Protein AF-A0AAW5LPE9-F1 (afdb_monomer)

Mean predicted aligned error: 9.21 Å

Structure (mmCIF, N/CA/C/O backbone):
data_AF-A0AAW5LPE9-F1
#
_entry.id   AF-A0AAW5LPE9-F1
#
loop_
_atom_site.group_PDB
_atom_site.id
_atom_site.type_symbol
_atom_site.label_atom_id
_atom_site.label_alt_id
_atom_site.label_comp_id
_atom_site.label_asym_id
_atom_site.label_entity_id
_atom_site.label_seq_id
_atom_site.pdbx_PDB_ins_code
_atom_site.Cartn_x
_atom_site.Cartn_y
_atom_site.Cartn_z
_atom_site.occupancy
_atom_site.B_iso_or_equiv
_atom_site.auth_seq_id
_atom_site.auth_comp_id
_atom_site.auth_asym_id
_atom_site.auth_atom_id
_atom_site.pdbx_PDB_model_num
ATOM 1 N N . MET A 1 1 ? -14.160 1.134 -9.225 1.00 42.16 1 MET A N 1
ATOM 2 C CA . MET A 1 1 ? -13.102 2.116 -8.898 1.00 42.16 1 MET A CA 1
ATOM 3 C C . MET A 1 1 ? -13.676 3.126 -7.912 1.00 42.16 1 MET A C 1
ATOM 5 O O . MET A 1 1 ? -14.888 3.168 -7.771 1.00 42.16 1 MET A O 1
ATOM 9 N N . THR A 1 2 ? -12.877 3.859 -7.148 1.00 40.78 2 THR A N 1
ATOM 10 C CA . THR A 1 2 ? -13.339 4.912 -6.226 1.00 40.78 2 THR A CA 1
ATOM 11 C C . THR A 1 2 ? -13.178 6.267 -6.926 1.00 40.78 2 THR A C 1
ATOM 13 O O . THR A 1 2 ? -12.227 6.471 -7.674 1.00 40.78 2 THR A O 1
ATOM 16 N N . GLN A 1 3 ? -14.157 7.172 -6.825 1.00 36.94 3 GLN A N 1
ATOM 17 C CA . GLN A 1 3 ? -14.004 8.541 -7.316 1.00 36.94 3 GLN A CA 1
ATOM 18 C C . GLN A 1 3 ? -13.266 9.253 -6.193 1.00 36.94 3 GLN A C 1
ATOM 20 O O . GLN A 1 3 ? -13.825 9.447 -5.117 1.00 36.94 3 GLN A O 1
ATOM 25 N N . TYR A 1 4 ? -11.983 9.529 -6.411 1.00 50.81 4 TYR A N 1
ATOM 26 C CA . TYR A 1 4 ? -11.137 10.217 -5.446 1.00 50.81 4 TYR A CA 1
ATOM 27 C C . TYR A 1 4 ? -11.733 11.602 -5.179 1.00 50.81 4 TYR A C 1
ATOM 29 O O . TYR A 1 4 ? -11.687 12.484 -6.039 1.00 50.81 4 TYR A O 1
ATOM 37 N N . ASN A 1 5 ? -12.359 11.758 -4.012 1.00 50.16 5 ASN A N 1
ATOM 38 C CA . ASN A 1 5 ? -12.897 13.030 -3.555 1.00 50.16 5 ASN A CA 1
ATOM 39 C C . ASN A 1 5 ? -11.736 14.029 -3.460 1.00 50.16 5 ASN A C 1
ATOM 41 O O . ASN A 1 5 ? -10.611 13.648 -3.146 1.00 50.16 5 ASN A O 1
ATOM 45 N N . GLN A 1 6 ? -11.994 15.293 -3.770 1.00 51.19 6 GLN A N 1
ATOM 46 C CA . GLN A 1 6 ? -10.973 16.281 -4.134 1.00 51.19 6 GLN A CA 1
ATOM 47 C C . GLN A 1 6 ? -9.961 16.657 -3.026 1.00 51.19 6 GLN A C 1
ATOM 49 O O . GLN A 1 6 ? -9.117 17.508 -3.278 1.00 51.19 6 GLN A O 1
ATOM 54 N N . TYR A 1 7 ? -9.992 16.011 -1.852 1.00 62.38 7 TYR A N 1
ATOM 55 C CA . TYR A 1 7 ? -9.050 16.214 -0.748 1.00 62.38 7 TYR A CA 1
ATOM 56 C C . TYR A 1 7 ? -8.816 14.901 0.021 1.00 62.38 7 TYR A C 1
ATOM 58 O O . TYR A 1 7 ? -9.533 14.592 0.972 1.00 62.38 7 TYR A O 1
ATOM 66 N N . MET A 1 8 ? -7.818 14.119 -0.400 1.00 80.94 8 MET A N 1
ATOM 67 C CA . MET A 1 8 ? -7.302 12.959 0.345 1.00 80.94 8 MET A CA 1
ATOM 68 C C . MET A 1 8 ? -6.345 13.439 1.446 1.00 80.94 8 MET A C 1
ATOM 70 O O . MET A 1 8 ? -5.159 13.151 1.412 1.00 80.94 8 MET A O 1
ATOM 74 N N . ILE A 1 9 ? -6.861 14.237 2.377 1.00 88.44 9 ILE A N 1
ATOM 75 C CA . ILE A 1 9 ? -6.085 14.813 3.482 1.00 88.44 9 ILE A CA 1
ATOM 76 C C . ILE A 1 9 ? -6.390 14.086 4.786 1.00 88.44 9 ILE A C 1
ATOM 78 O O . ILE A 1 9 ? -7.478 13.519 4.934 1.00 88.44 9 ILE A O 1
ATOM 82 N N . GLN A 1 10 ? -5.477 14.143 5.751 1.00 91.31 10 GLN A N 1
ATOM 83 C CA . GLN A 1 10 ? -5.706 13.574 7.078 1.00 91.31 10 GLN A CA 1
ATOM 84 C C . GLN A 1 10 ? -7.048 14.038 7.688 1.00 91.31 10 GLN A C 1
ATOM 86 O O . GLN A 1 10 ? -7.404 15.217 7.672 1.00 91.31 10 GLN A O 1
ATOM 91 N N . GLY A 1 11 ? -7.825 13.087 8.215 1.00 91.50 11 GLY A N 1
ATOM 92 C CA . GLY A 1 11 ? -9.165 13.302 8.769 1.00 91.50 11 GLY A CA 1
ATOM 93 C C . GLY A 1 11 ? -10.307 13.265 7.745 1.00 91.50 11 GLY A C 1
ATOM 94 O O . GLY A 1 11 ? -11.475 13.266 8.142 1.00 91.50 11 GLY A O 1
ATOM 95 N N . ALA A 1 12 ? -10.017 13.198 6.442 1.00 91.56 12 ALA A N 1
ATOM 96 C CA . ALA A 1 12 ? -11.053 13.137 5.416 1.00 91.56 12 ALA A CA 1
ATOM 97 C C . ALA A 1 12 ? -11.711 11.743 5.343 1.00 91.56 12 ALA A C 1
ATOM 99 O O . ALA A 1 12 ? -11.015 10.724 5.395 1.00 91.56 12 ALA A O 1
ATOM 100 N N . PRO A 1 13 ? -13.045 11.659 5.175 1.00 92.75 13 PRO A N 1
ATOM 101 C CA . PRO A 1 13 ? -13.723 10.389 4.965 1.00 92.75 13 PRO A CA 1
ATOM 102 C C . PRO A 1 13 ? -13.568 9.916 3.513 1.00 92.75 13 PRO A C 1
ATOM 104 O O . PRO A 1 13 ? -13.764 10.676 2.560 1.00 92.75 13 PRO A O 1
ATOM 107 N N . VAL A 1 14 ? -13.290 8.628 3.345 1.00 90.81 14 VAL A N 1
ATOM 108 C CA . VAL A 1 14 ? -13.145 7.959 2.052 1.00 90.81 14 VAL A CA 1
ATOM 109 C C . VAL A 1 14 ? -14.389 7.135 1.757 1.00 90.81 14 VAL A C 1
ATOM 111 O O . VAL A 1 14 ? -14.868 6.365 2.592 1.00 90.81 14 VAL A O 1
ATOM 114 N N . TRP A 1 15 ? -14.897 7.278 0.535 1.00 89.38 15 TRP A N 1
ATOM 115 C CA . TRP A 1 15 ? -16.106 6.615 0.059 1.00 89.38 15 TRP A CA 1
ATOM 116 C C . TRP A 1 15 ? -15.841 5.900 -1.264 1.00 89.38 15 TRP A C 1
ATOM 118 O O . TRP A 1 15 ? -15.024 6.334 -2.080 1.00 89.38 15 TRP A O 1
ATOM 128 N N . THR A 1 16 ? -16.555 4.805 -1.507 1.00 83.06 16 THR A N 1
ATOM 129 C CA . THR A 1 16 ? -16.570 4.156 -2.821 1.00 83.06 16 THR A CA 1
ATOM 130 C C . THR A 1 16 ? -17.392 4.971 -3.828 1.00 83.06 16 THR A C 1
ATOM 132 O O . THR A 1 16 ? -18.196 5.816 -3.437 1.00 83.06 16 THR A O 1
ATOM 135 N N . GLN A 1 17 ? -17.264 4.689 -5.137 1.00 73.75 17 GLN A N 1
ATOM 136 C CA . GLN A 1 17 ? -18.132 5.308 -6.165 1.00 73.75 17 GLN A CA 1
ATOM 137 C C . GLN A 1 17 ? -19.625 5.060 -5.918 1.00 73.75 17 GLN A C 1
ATOM 139 O O . GLN A 1 17 ? -20.457 5.861 -6.327 1.00 73.75 17 GLN A O 1
ATOM 144 N N . ASN A 1 18 ? -19.959 3.974 -5.218 1.00 82.81 18 ASN A N 1
ATOM 145 C CA . ASN A 1 18 ? -21.334 3.607 -4.894 1.00 82.81 18 ASN A CA 1
ATOM 146 C C . ASN A 1 18 ? -21.809 4.214 -3.559 1.00 82.81 18 ASN A C 1
ATOM 148 O O . ASN A 1 18 ? -22.866 3.838 -3.061 1.00 82.81 18 ASN A O 1
ATOM 152 N N . GLY A 1 19 ? -21.027 5.116 -2.953 1.00 83.56 19 GLY A N 1
ATOM 153 C CA . GLY A 1 19 ? -21.383 5.803 -1.710 1.00 83.56 19 GLY A CA 1
ATOM 154 C C . GLY A 1 19 ? -21.207 4.968 -0.440 1.00 83.56 19 GLY A C 1
ATOM 155 O O . GLY A 1 19 ? -21.751 5.323 0.601 1.00 83.56 19 GLY A O 1
ATOM 156 N N . SER A 1 20 ? -20.464 3.858 -0.486 1.00 89.56 20 SER A N 1
ATOM 157 C CA . SER A 1 20 ? -20.151 3.071 0.716 1.00 89.56 20 SER A CA 1
ATOM 158 C C . SER A 1 20 ? -18.959 3.672 1.455 1.00 89.56 20 SER A C 1
ATOM 160 O O . SER A 1 20 ? -17.950 3.986 0.825 1.00 89.56 20 SER A O 1
ATOM 162 N N . PHE A 1 21 ? -19.058 3.814 2.778 1.00 90.44 21 PHE A N 1
ATOM 163 C CA . PHE A 1 21 ? -17.950 4.292 3.608 1.00 90.44 21 PHE A CA 1
ATOM 164 C C . PHE A 1 21 ? -16.816 3.266 3.633 1.00 90.44 21 PHE A C 1
ATOM 166 O O . PHE A 1 21 ? -17.062 2.087 3.891 1.00 90.44 21 PHE A O 1
ATOM 173 N N . VAL A 1 22 ? -15.592 3.721 3.377 1.00 91.56 22 VAL A N 1
ATOM 174 C CA . VAL A 1 22 ? -14.373 2.902 3.451 1.00 91.56 22 VAL A CA 1
ATOM 175 C C . VAL A 1 22 ? -13.683 3.120 4.795 1.00 91.56 22 VAL A C 1
ATOM 177 O O . VAL A 1 22 ? -13.353 2.160 5.485 1.00 91.56 22 VAL A O 1
ATOM 180 N N . GLY A 1 23 ? -13.500 4.380 5.185 1.00 94.94 23 GLY A N 1
ATOM 181 C CA . GLY A 1 23 ? -12.773 4.753 6.392 1.00 94.94 23 GLY A CA 1
ATOM 182 C C . GLY A 1 23 ? -12.383 6.224 6.381 1.00 94.94 23 GLY A C 1
ATOM 183 O O . GLY A 1 23 ? -12.880 7.005 5.569 1.00 94.94 23 GLY A O 1
ATOM 184 N N . THR A 1 24 ? -11.467 6.587 7.263 1.00 96.12 24 THR A N 1
ATOM 185 C CA . THR A 1 24 ? -10.916 7.935 7.393 1.00 96.12 24 THR A CA 1
ATOM 186 C C . THR A 1 24 ? -9.430 7.908 7.068 1.00 96.12 24 THR A C 1
ATOM 188 O O . THR A 1 24 ? -8.726 6.992 7.495 1.00 96.12 24 THR A O 1
ATOM 191 N N . VAL A 1 25 ? -8.956 8.903 6.316 1.00 96.44 25 VAL A N 1
ATOM 192 C CA . VAL A 1 25 ? -7.527 9.078 6.034 1.00 96.44 25 VAL A CA 1
ATOM 193 C C . VAL A 1 25 ? -6.793 9.416 7.331 1.00 96.44 25 VAL A C 1
ATOM 195 O O . VAL A 1 25 ? -7.168 10.365 8.021 1.00 96.44 25 VAL A O 1
ATOM 198 N N . THR A 1 26 ? -5.750 8.666 7.663 1.00 96.75 26 THR A N 1
ATOM 199 C CA . THR A 1 26 ? -4.928 8.893 8.864 1.00 96.75 26 THR A CA 1
ATOM 200 C C . THR A 1 26 ? -3.504 9.323 8.561 1.00 96.75 26 THR A C 1
ATOM 202 O O . THR A 1 26 ? -2.909 9.994 9.401 1.00 96.75 26 THR A O 1
ATOM 205 N N . LEU A 1 27 ? -2.989 8.977 7.379 1.00 95.81 27 LEU A N 1
ATOM 206 C CA . LEU A 1 27 ? -1.690 9.400 6.856 1.00 95.81 27 LEU A CA 1
ATOM 207 C C . LEU A 1 27 ? -1.854 9.766 5.376 1.00 95.81 27 LEU A C 1
ATOM 209 O O . LEU A 1 27 ? -2.493 9.013 4.634 1.00 95.81 27 LEU A O 1
ATOM 213 N N . ASP A 1 28 ? -1.284 10.892 4.961 1.00 93.00 28 ASP A N 1
ATOM 214 C CA . ASP A 1 28 ? -1.385 11.464 3.620 1.00 93.00 28 ASP A CA 1
ATOM 215 C C . ASP A 1 28 ? -0.018 11.898 3.076 1.00 93.00 28 ASP A C 1
ATOM 217 O O . ASP A 1 28 ? 0.382 13.051 3.168 1.00 93.00 28 ASP A O 1
ATOM 221 N N . PHE A 1 29 ? 0.687 10.958 2.446 1.00 90.88 29 PHE A N 1
ATOM 222 C CA . PHE A 1 29 ? 1.943 11.233 1.753 1.00 90.88 29 PHE A CA 1
ATOM 223 C C . PHE A 1 29 ? 1.625 11.797 0.365 1.00 90.88 29 PHE A C 1
ATOM 225 O O . PHE A 1 29 ? 1.377 11.032 -0.568 1.00 90.88 29 PHE A O 1
ATOM 232 N N . ASP A 1 30 ? 1.576 13.124 0.232 1.00 86.19 30 ASP A N 1
ATOM 233 C CA . ASP A 1 30 ? 1.282 13.824 -1.028 1.00 86.19 30 ASP A CA 1
ATOM 234 C C . ASP A 1 30 ? 2.449 14.733 -1.428 1.00 86.19 30 ASP A C 1
ATOM 236 O O . ASP A 1 30 ? 2.516 15.909 -1.064 1.00 86.19 30 ASP A O 1
ATOM 240 N N . ASN A 1 31 ? 3.379 14.161 -2.193 1.00 79.06 31 ASN A N 1
ATOM 241 C CA . ASN A 1 31 ? 4.539 14.833 -2.765 1.00 79.06 31 ASN A CA 1
ATOM 242 C C . ASN A 1 31 ? 5.369 15.608 -1.720 1.00 79.06 31 ASN A C 1
ATOM 244 O O . ASN A 1 31 ? 5.873 16.702 -1.995 1.00 79.06 31 ASN A O 1
ATOM 248 N N . GLU A 1 32 ? 5.524 15.045 -0.521 1.00 71.50 32 GLU A N 1
ATOM 249 C CA . GLU A 1 32 ? 6.222 15.680 0.601 1.00 71.50 32 GLU A CA 1
ATOM 250 C C . GLU A 1 32 ? 7.694 15.941 0.264 1.00 71.50 32 GLU A C 1
ATOM 252 O O . GLU A 1 32 ? 8.267 16.957 0.661 1.00 71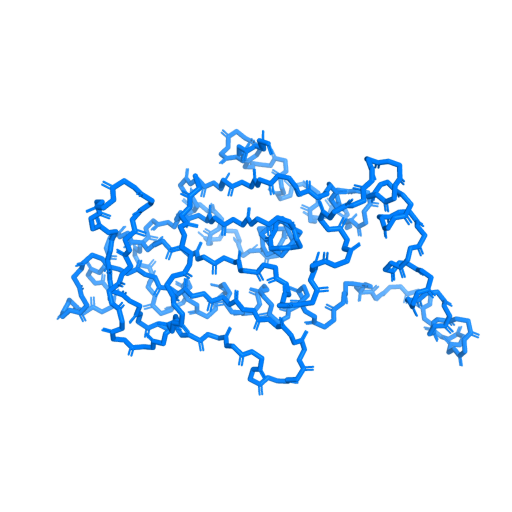.50 32 GLU A O 1
ATOM 257 N N . ASN A 1 33 ? 8.290 15.046 -0.531 1.00 66.31 33 ASN A N 1
ATOM 258 C CA . ASN A 1 33 ? 9.706 15.086 -0.897 1.00 66.31 33 ASN A CA 1
ATOM 259 C C . ASN A 1 33 ? 9.966 15.590 -2.327 1.00 66.31 33 ASN A C 1
ATOM 261 O O . ASN A 1 33 ? 11.098 15.524 -2.808 1.00 66.31 33 ASN A O 1
ATOM 265 N N . GLY A 1 34 ? 8.939 16.082 -3.029 1.00 66.81 34 GLY A N 1
ATOM 266 C CA . GLY A 1 34 ? 9.066 16.534 -4.419 1.00 66.81 34 GLY A CA 1
ATOM 267 C C . GLY A 1 34 ? 9.176 15.402 -5.450 1.00 66.81 34 GLY A C 1
ATOM 268 O O . GLY A 1 34 ? 9.536 15.666 -6.599 1.00 66.81 34 GLY A O 1
ATOM 269 N N . ASN A 1 35 ? 8.887 14.157 -5.053 1.00 69.12 35 ASN A N 1
ATOM 270 C CA . ASN A 1 35 ? 8.998 12.961 -5.889 1.00 69.12 35 ASN A CA 1
ATOM 271 C C . ASN A 1 35 ? 7.671 12.531 -6.539 1.00 69.12 35 ASN A C 1
ATOM 273 O O . ASN A 1 35 ? 7.671 11.617 -7.361 1.00 69.12 35 ASN A O 1
ATOM 277 N N . GLY A 1 36 ? 6.562 13.205 -6.234 1.00 71.38 36 GLY A N 1
ATOM 278 C CA . GLY A 1 36 ? 5.249 12.990 -6.844 1.00 71.38 36 GLY A CA 1
ATOM 279 C C . GLY A 1 36 ? 4.448 11.822 -6.267 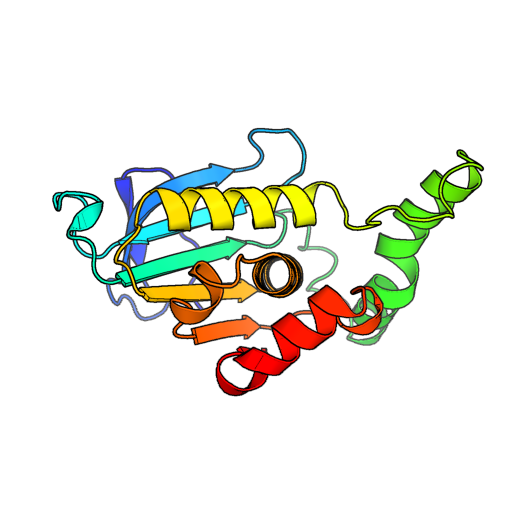1.00 71.38 36 GLY A C 1
ATOM 280 O O . GLY A 1 36 ? 3.445 11.439 -6.866 1.00 71.38 36 GLY A O 1
ATOM 281 N N . GLU A 1 37 ? 4.879 11.243 -5.146 1.00 82.44 37 GLU A N 1
ATOM 282 C CA . GLU A 1 37 ? 4.160 10.190 -4.430 1.00 82.44 37 GLU A CA 1
ATOM 283 C C . GLU A 1 37 ? 2.806 10.680 -3.925 1.00 82.44 37 GLU A C 1
ATOM 285 O O . GLU A 1 37 ? 2.677 11.810 -3.465 1.00 82.44 37 GLU A O 1
ATOM 290 N N . GLN A 1 38 ? 1.790 9.829 -4.021 1.00 89.31 38 GLN A N 1
ATOM 291 C CA . GLN A 1 38 ? 0.450 10.113 -3.517 1.00 89.31 38 GLN A CA 1
ATOM 292 C C . GLN A 1 38 ? -0.103 8.838 -2.891 1.00 89.31 38 GLN A C 1
ATOM 294 O O . GLN A 1 38 ? -0.743 8.024 -3.563 1.00 89.31 38 GLN A O 1
ATOM 299 N N . VAL A 1 39 ? 0.208 8.638 -1.612 1.00 93.56 39 VAL A N 1
ATOM 300 C CA . VAL A 1 39 ? -0.092 7.415 -0.863 1.00 93.56 39 VAL A CA 1
ATOM 301 C C . VAL A 1 39 ? -0.863 7.763 0.402 1.00 93.56 39 VAL A C 1
ATOM 303 O O . VAL A 1 39 ? -0.424 8.579 1.206 1.00 93.56 39 VAL A O 1
ATOM 306 N N . TYR A 1 40 ? -2.014 7.123 0.595 1.00 95.38 40 TYR A N 1
ATOM 307 C CA . TYR A 1 40 ? -2.927 7.456 1.689 1.00 95.38 40 TYR A CA 1
ATOM 308 C C . TYR A 1 40 ? -3.289 6.215 2.499 1.00 95.38 40 TYR A C 1
ATOM 310 O O . TYR A 1 40 ? -3.769 5.231 1.930 1.00 95.38 40 TYR A O 1
ATOM 318 N N . ALA A 1 41 ? -3.112 6.271 3.820 1.00 97.44 41 ALA A N 1
ATOM 319 C CA . ALA A 1 41 ? -3.602 5.245 4.737 1.00 97.44 41 ALA A CA 1
ATOM 320 C C . ALA A 1 41 ? -5.031 5.564 5.169 1.00 97.44 41 ALA A C 1
ATOM 322 O O . ALA A 1 41 ? -5.328 6.681 5.591 1.00 97.44 41 ALA A O 1
ATOM 323 N N . VAL A 1 42 ? -5.910 4.572 5.083 1.00 97.50 42 VAL A N 1
ATOM 324 C CA . VAL A 1 42 ? -7.327 4.679 5.420 1.00 97.50 42 VAL A CA 1
ATOM 325 C C . VAL A 1 42 ? -7.676 3.586 6.418 1.00 97.50 42 VAL A C 1
ATOM 327 O O . VAL A 1 42 ? -7.504 2.398 6.135 1.00 97.50 42 VAL A O 1
ATOM 330 N N . VAL A 1 43 ? -8.206 3.984 7.573 1.00 97.69 43 VAL A N 1
ATOM 331 C C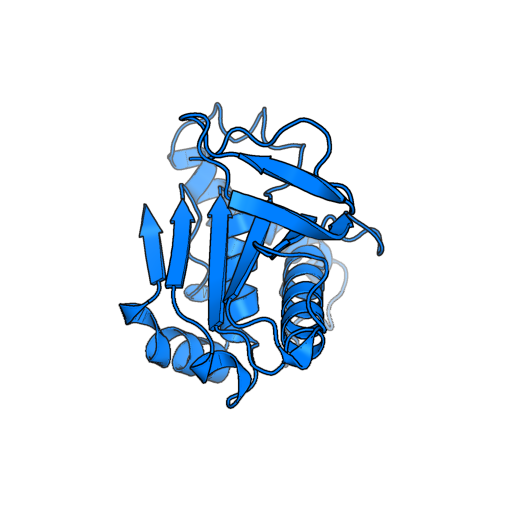A . VAL A 1 43 ? -8.646 3.061 8.629 1.00 97.69 43 VAL A CA 1
ATOM 332 C C . VAL A 1 43 ? -10.119 3.267 8.945 1.00 97.69 43 VAL A C 1
ATOM 334 O O . VAL A 1 43 ? -10.662 4.362 8.794 1.00 97.69 43 VAL A O 1
ATOM 337 N N . LYS A 1 44 ? -10.789 2.208 9.398 1.00 95.69 44 LYS A N 1
ATOM 338 C CA . LYS A 1 44 ? -12.229 2.249 9.677 1.00 95.69 44 LYS A CA 1
ATOM 339 C C . LYS A 1 44 ? -12.580 3.073 10.917 1.00 95.69 44 LYS A C 1
ATOM 341 O O . LYS A 1 44 ? -13.569 3.800 10.896 1.00 95.69 44 LYS A O 1
ATOM 346 N N . ASP A 1 45 ? -11.783 2.946 11.976 1.00 94.69 45 ASP A N 1
ATOM 347 C CA . ASP A 1 45 ? -11.920 3.721 13.210 1.00 94.69 45 ASP A CA 1
ATOM 348 C C . ASP A 1 45 ? -10.591 4.425 13.527 1.00 94.69 45 ASP A C 1
ATOM 350 O O . ASP A 1 45 ? -9.659 3.774 14.003 1.00 94.69 45 ASP A O 1
ATOM 354 N N . PRO A 1 46 ? -10.474 5.738 13.252 1.00 93.94 46 PRO A N 1
ATOM 355 C CA . PRO A 1 46 ? -9.245 6.492 13.486 1.00 93.94 46 PRO A CA 1
ATOM 356 C C . PRO A 1 46 ? -8.985 6.790 14.971 1.00 93.94 46 PRO A C 1
ATOM 358 O O . PRO A 1 46 ? -7.948 7.361 15.289 1.00 93.94 46 PRO A O 1
ATOM 361 N N . ASN A 1 47 ? -9.909 6.448 15.880 1.00 95.88 47 ASN A N 1
ATOM 362 C CA . ASN A 1 47 ? -9.738 6.684 17.318 1.00 95.88 47 ASN A CA 1
ATOM 363 C C . ASN A 1 47 ? -9.089 5.501 18.046 1.00 95.88 47 ASN A C 1
ATOM 365 O O . ASN A 1 47 ? -8.780 5.612 19.235 1.00 95.88 47 ASN A O 1
ATOM 369 N N . LEU A 1 48 ? -8.920 4.361 17.370 1.00 96.19 48 LEU A N 1
ATOM 370 C CA . LEU A 1 48 ? -8.211 3.225 17.942 1.00 96.19 48 LEU A CA 1
ATOM 371 C C . LEU A 1 48 ? -6.718 3.548 18.083 1.00 96.19 48 LEU A C 1
ATOM 373 O O . LEU A 1 48 ? -6.145 4.182 17.195 1.00 96.19 48 LEU A O 1
ATOM 377 N N . PRO A 1 49 ? -6.063 3.073 19.157 1.00 97.19 49 PRO A N 1
ATOM 378 C CA . PRO A 1 49 ? -4.608 3.024 19.211 1.00 97.19 49 PRO A CA 1
ATOM 379 C C . PRO A 1 49 ? -4.046 2.300 17.983 1.00 97.19 49 PRO A C 1
ATOM 381 O O . PRO A 1 49 ? -4.633 1.323 17.513 1.00 97.19 49 PRO A O 1
ATOM 384 N N . GLU A 1 50 ? -2.913 2.767 17.462 1.00 96.94 50 GLU A N 1
ATOM 385 C CA . GLU A 1 50 ? -2.356 2.280 16.192 1.00 96.94 50 GLU A CA 1
ATOM 386 C C . GLU A 1 50 ? -2.047 0.770 16.219 1.00 96.94 50 GLU A C 1
ATOM 388 O O . GLU A 1 50 ? -2.239 0.064 15.230 1.00 96.94 50 GLU A O 1
ATOM 393 N N . ASP A 1 51 ? -1.665 0.239 17.382 1.00 97.06 51 ASP A N 1
ATOM 394 C CA . ASP A 1 51 ? -1.426 -1.187 17.616 1.00 97.06 51 ASP A CA 1
ATOM 395 C C . ASP A 1 51 ? -2.712 -2.029 17.731 1.00 97.06 51 ASP A C 1
ATOM 397 O O . ASP A 1 51 ? -2.652 -3.257 17.661 1.00 97.06 51 ASP A O 1
ATOM 401 N N . GLN A 1 52 ? -3.879 -1.401 17.880 1.00 97.75 52 GLN A N 1
ATOM 402 C CA . GLN A 1 52 ? -5.191 -2.059 17.903 1.00 97.75 52 GLN A CA 1
ATOM 403 C C . GLN A 1 52 ? -5.903 -2.010 16.549 1.00 97.75 52 GLN A C 1
ATOM 405 O O . GLN A 1 52 ? -6.936 -2.663 16.370 1.00 97.75 52 GLN A O 1
ATOM 410 N N . VAL A 1 53 ? -5.362 -1.268 15.581 1.00 97.81 53 VAL A N 1
ATOM 411 C CA . VAL A 1 53 ? -5.859 -1.286 14.206 1.00 97.81 53 VAL A CA 1
ATOM 412 C C . VAL A 1 53 ? -5.576 -2.660 13.599 1.00 97.81 53 VAL A C 1
ATOM 414 O O . VAL A 1 53 ? -4.439 -3.122 13.545 1.00 97.81 53 VAL A O 1
ATOM 417 N N . THR A 1 54 ? -6.635 -3.324 13.140 1.00 97.06 54 THR A N 1
ATOM 418 C CA . THR A 1 54 ? -6.565 -4.682 12.571 1.00 97.06 54 THR A CA 1
ATOM 419 C C . THR A 1 54 ? -6.509 -4.691 11.049 1.00 97.06 54 THR A C 1
ATOM 421 O O . THR A 1 54 ? -6.062 -5.676 10.466 1.00 97.06 54 THR A O 1
ATOM 424 N N . GLU A 1 55 ? -6.916 -3.600 10.400 1.00 97.81 55 GLU A N 1
ATOM 425 C CA . GLU A 1 55 ? -6.939 -3.477 8.947 1.00 97.81 55 GLU A CA 1
ATOM 426 C C . GLU A 1 55 ? -6.635 -2.040 8.515 1.00 97.81 55 GLU A C 1
ATOM 428 O O . GLU A 1 55 ? -7.195 -1.084 9.060 1.00 97.81 55 GLU A O 1
ATOM 433 N N . VAL A 1 56 ? -5.774 -1.902 7.509 1.00 98.25 56 VAL A N 1
ATOM 434 C CA . VAL A 1 56 ? -5.447 -0.635 6.852 1.00 98.25 56 VAL A CA 1
ATOM 435 C C . VAL A 1 56 ? -5.636 -0.803 5.351 1.00 98.25 56 VAL A C 1
ATOM 437 O O . VAL A 1 56 ? -5.092 -1.719 4.734 1.00 98.25 56 VAL A O 1
ATOM 440 N N . THR A 1 57 ? -6.385 0.114 4.747 1.00 97.81 57 THR A N 1
ATOM 441 C CA . THR A 1 57 ? -6.458 0.252 3.291 1.00 97.81 57 THR A CA 1
ATOM 442 C C . THR A 1 57 ? -5.477 1.327 2.846 1.00 97.81 57 THR A C 1
ATOM 444 O O . THR A 1 57 ? -5.552 2.457 3.319 1.00 97.81 57 THR A O 1
ATOM 447 N N . VAL A 1 58 ? -4.573 1.000 1.925 1.00 97.62 58 VAL A N 1
ATOM 448 C CA . VAL A 1 58 ? -3.594 1.939 1.368 1.00 97.62 58 VAL A CA 1
ATOM 449 C C . VAL A 1 58 ? -3.945 2.247 -0.078 1.00 97.62 58 VAL A C 1
ATOM 451 O O . VAL A 1 58 ? -4.079 1.345 -0.908 1.00 97.62 58 VAL A O 1
ATOM 454 N N . LEU A 1 59 ? -4.103 3.531 -0.380 1.00 94.75 59 LEU A N 1
ATOM 455 C CA . LEU A 1 59 ? -4.466 4.022 -1.702 1.00 94.75 59 LEU A CA 1
ATOM 456 C C . LEU A 1 59 ? -3.260 4.699 -2.350 1.00 94.75 59 LEU A C 1
ATOM 458 O O . LEU A 1 59 ? -2.798 5.719 -1.853 1.00 94.75 59 LEU A O 1
ATOM 462 N N . PHE A 1 60 ? -2.808 4.161 -3.477 1.00 92.06 60 PHE A N 1
ATOM 463 C CA . PHE A 1 60 ? -1.780 4.736 -4.337 1.00 92.06 60 PHE A CA 1
ATOM 464 C C . PHE A 1 60 ? -2.461 5.436 -5.504 1.00 92.06 60 PHE A C 1
ATOM 466 O O . PHE A 1 60 ? -3.163 4.817 -6.316 1.00 92.06 60 PHE A O 1
ATOM 473 N N . ARG A 1 61 ? -2.278 6.747 -5.593 1.00 83.62 61 ARG A N 1
ATOM 474 C CA . ARG A 1 61 ? -2.817 7.546 -6.683 1.00 83.62 61 ARG A CA 1
ATOM 475 C C . ARG A 1 61 ? -1.730 7.732 -7.734 1.00 83.62 61 ARG A C 1
ATOM 477 O O . ARG A 1 61 ? -0.626 8.161 -7.429 1.00 83.62 61 ARG A O 1
ATOM 484 N N . GLY A 1 62 ? -2.060 7.434 -8.989 1.00 65.19 62 GLY A N 1
ATOM 485 C CA . GLY A 1 62 ? -1.228 7.903 -10.092 1.00 65.19 62 GLY A CA 1
ATOM 486 C C . GLY A 1 62 ? -1.194 9.433 -10.123 1.00 65.19 62 GLY A C 1
ATOM 487 O O . GLY A 1 62 ? -2.123 10.069 -9.629 1.00 65.19 62 GLY A O 1
ATOM 488 N N . SER A 1 63 ? -0.144 10.002 -10.724 1.00 55.84 63 SER A N 1
ATOM 489 C CA . SER A 1 63 ? 0.056 11.455 -10.851 1.00 55.84 63 SER A CA 1
ATOM 490 C C . SER A 1 63 ? -1.229 12.194 -11.264 1.00 55.84 63 SER A C 1
ATOM 492 O O . SER A 1 63 ? -2.092 11.629 -11.928 1.00 55.84 63 SER A O 1
ATOM 494 N N . THR A 1 64 ? -1.356 13.477 -10.918 1.00 48.34 64 THR A N 1
ATOM 495 C CA . THR A 1 64 ? -2.439 14.373 -11.369 1.00 48.34 64 THR A CA 1
ATOM 496 C C . THR A 1 64 ? -2.241 14.891 -12.810 1.00 48.34 64 THR A C 1
ATOM 498 O O . THR A 1 64 ? -3.105 15.591 -13.336 1.00 48.34 64 THR A O 1
ATOM 501 N N . GLY A 1 65 ? -1.142 14.518 -13.488 1.00 42.00 65 GLY A N 1
ATOM 502 C CA . GLY A 1 65 ? -0.859 14.798 -14.911 1.00 42.00 65 GLY A CA 1
ATOM 503 C C . GLY A 1 65 ? -1.293 13.795 -16.020 1.00 42.00 65 GLY A C 1
ATOM 504 O O . GLY A 1 65 ? -0.794 13.937 -17.133 1.00 42.00 65 GLY A O 1
ATOM 505 N N . PRO A 1 66 ? -2.175 12.790 -15.830 1.00 42.72 66 PRO A N 1
ATOM 506 C CA . PRO A 1 66 ? -2.443 11.736 -16.807 1.00 42.72 66 PRO A CA 1
ATOM 507 C C . PRO A 1 66 ? -3.610 12.065 -17.739 1.00 42.72 66 PRO A C 1
ATOM 509 O O . PRO A 1 66 ? -3.981 11.219 -18.548 1.00 42.72 66 PRO A O 1
ATOM 512 N N . ASN A 1 67 ? -4.192 13.270 -17.674 1.00 37.44 67 ASN A N 1
ATOM 513 C CA . ASN A 1 67 ? -5.299 13.650 -18.562 1.00 37.44 67 ASN A CA 1
ATOM 514 C C . ASN A 1 67 ? -4.929 13.544 -20.057 1.00 37.44 67 ASN A C 1
ATOM 516 O O . ASN A 1 67 ? -5.802 13.266 -20.880 1.00 37.44 67 ASN A O 1
ATOM 520 N N . GLU A 1 68 ? -3.648 13.679 -20.414 1.00 39.16 68 GLU A N 1
ATOM 521 C CA . GLU A 1 68 ? -3.173 13.450 -21.786 1.00 39.16 68 GLU A CA 1
ATOM 522 C C . GLU A 1 68 ? -2.776 11.997 -22.097 1.00 39.16 68 GLU A C 1
ATOM 524 O O . GLU A 1 68 ? -2.668 11.649 -23.269 1.00 39.16 68 GLU A O 1
ATOM 529 N N . VAL A 1 69 ? -2.545 11.147 -21.091 1.00 43.75 69 VAL A N 1
ATOM 530 C CA . VAL A 1 69 ? -2.074 9.755 -21.267 1.00 43.75 69 VAL A CA 1
ATOM 531 C C . VAL A 1 69 ? -3.238 8.762 -21.208 1.00 43.75 69 VAL A C 1
ATOM 533 O O . VAL A 1 69 ? -3.307 7.848 -22.020 1.00 43.75 69 VAL A O 1
ATOM 536 N N . LEU A 1 70 ? -4.212 8.982 -20.317 1.00 41.06 70 LEU A N 1
ATOM 537 C CA . LEU A 1 70 ? -5.426 8.158 -20.185 1.00 41.06 70 LEU A CA 1
ATOM 538 C C . LEU A 1 70 ? -6.387 8.288 -21.377 1.00 41.06 70 LEU A C 1
ATOM 540 O O . LEU A 1 70 ? -7.238 7.428 -21.578 1.00 41.06 70 LEU A O 1
ATOM 544 N N . SER A 1 71 ? -6.280 9.368 -22.154 1.00 43.16 71 SER A N 1
ATOM 545 C CA . SER A 1 71 ? -7.096 9.620 -23.349 1.00 43.16 71 SER A CA 1
ATOM 546 C C . SER A 1 71 ? -6.488 9.044 -24.636 1.00 43.16 71 SER A C 1
ATOM 548 O O . SER A 1 71 ? -7.082 9.182 -25.707 1.00 43.16 71 SER A O 1
ATOM 550 N N . LYS A 1 72 ? -5.317 8.396 -24.551 1.00 44.97 72 LYS A N 1
ATOM 551 C CA . LYS A 1 72 ? -4.564 7.870 -25.695 1.00 44.97 72 LYS A CA 1
ATOM 552 C C . LYS A 1 72 ? -4.677 6.334 -25.804 1.00 44.97 72 LYS A C 1
ATOM 554 O O . LYS A 1 72 ? -4.925 5.664 -24.806 1.00 44.97 72 LYS A O 1
ATOM 559 N N . PRO A 1 73 ? -4.560 5.771 -27.023 1.00 42.75 73 PRO A N 1
ATOM 560 C CA . PRO A 1 73 ? -4.729 4.337 -27.293 1.00 42.75 73 PRO A CA 1
ATOM 561 C C . PRO A 1 73 ? -3.700 3.456 -26.561 1.00 42.75 73 PRO A C 1
ATOM 563 O O . PRO A 1 73 ? -2.635 3.934 -26.184 1.00 42.75 73 PRO A O 1
ATOM 566 N N . ALA A 1 74 ? -4.002 2.158 -26.411 1.00 48.25 74 ALA A N 1
ATOM 567 C CA . ALA A 1 74 ? -3.166 1.168 -25.712 1.00 48.25 74 ALA A CA 1
ATOM 568 C C . ALA A 1 74 ? -1.698 1.129 -26.190 1.00 48.25 74 ALA A C 1
ATOM 570 O O . ALA A 1 74 ? -0.800 0.870 -25.393 1.00 48.25 74 ALA A O 1
ATOM 571 N N . ASP A 1 75 ? -1.445 1.460 -27.458 1.00 45.91 75 ASP A N 1
ATOM 572 C CA . ASP A 1 75 ? -0.096 1.556 -28.023 1.00 45.91 75 ASP A CA 1
ATOM 573 C C . ASP A 1 75 ? 0.742 2.660 -27.356 1.00 45.91 75 ASP A C 1
ATOM 575 O O . ASP A 1 75 ? 1.913 2.448 -27.080 1.00 45.91 75 ASP A O 1
ATOM 579 N N . VAL A 1 76 ? 0.137 3.796 -26.982 1.00 47.19 76 VAL A N 1
ATOM 580 C CA . VAL A 1 76 ? 0.823 4.880 -26.247 1.00 47.19 76 VAL A CA 1
ATOM 581 C C . VAL A 1 76 ? 1.160 4.458 -24.823 1.00 47.19 76 VAL A C 1
ATOM 583 O O . VAL A 1 76 ? 2.124 4.941 -24.245 1.00 47.19 76 VAL A O 1
ATOM 586 N N . TRP A 1 77 ? 0.377 3.551 -24.247 1.00 49.59 77 TRP A N 1
ATOM 587 C CA . TRP A 1 77 ? 0.639 3.021 -22.918 1.00 49.59 77 TRP A CA 1
ATOM 588 C C . TRP A 1 77 ? 1.781 2.000 -22.940 1.00 49.59 77 TRP A C 1
ATOM 590 O O . TRP A 1 77 ? 2.673 2.079 -22.102 1.00 49.59 77 TRP A O 1
ATOM 600 N N . ASN A 1 78 ? 1.824 1.120 -23.946 1.00 49.03 78 ASN A N 1
ATOM 601 C CA . ASN A 1 78 ? 2.979 0.252 -24.196 1.00 49.03 78 ASN A CA 1
ATOM 602 C C . ASN A 1 78 ? 4.241 1.072 -24.520 1.00 49.03 78 ASN A C 1
ATOM 604 O O . ASN A 1 78 ? 5.286 0.828 -23.925 1.00 49.03 78 ASN A O 1
ATOM 608 N N . ASP A 1 79 ? 4.136 2.103 -25.364 1.00 45.47 79 ASP A N 1
ATOM 609 C CA . ASP A 1 79 ? 5.236 3.030 -25.660 1.00 45.47 79 ASP A CA 1
ATOM 610 C C . ASP A 1 79 ? 5.634 3.872 -24.435 1.00 45.47 79 ASP A C 1
ATOM 612 O O . ASP A 1 79 ? 6.787 4.256 -24.285 1.00 45.47 79 ASP A O 1
ATOM 616 N N . TRP A 1 80 ? 4.729 4.153 -23.501 1.00 49.56 80 TRP A N 1
ATOM 617 C CA . TRP A 1 80 ? 5.064 4.855 -22.261 1.00 49.56 80 TRP A CA 1
ATOM 618 C C . TRP A 1 80 ? 5.868 3.974 -21.289 1.00 49.56 80 TRP A C 1
ATOM 620 O O . TRP A 1 80 ? 6.820 4.454 -20.664 1.00 49.56 80 TRP A O 1
ATOM 630 N N . VAL A 1 81 ? 5.521 2.682 -21.211 1.00 47.78 81 VAL A N 1
ATOM 631 C CA . VAL A 1 81 ? 6.243 1.665 -20.427 1.00 47.78 81 VAL A CA 1
ATOM 632 C C . VAL A 1 81 ? 7.577 1.297 -21.060 1.00 47.78 81 VAL A C 1
ATOM 634 O O . VAL A 1 81 ? 8.536 1.090 -20.330 1.00 47.78 81 VAL A O 1
ATOM 637 N N . GLU A 1 82 ? 7.660 1.185 -22.385 1.00 44.16 82 GLU A N 1
ATOM 638 C CA . GLU A 1 82 ? 8.893 0.771 -23.065 1.00 44.16 82 GLU A CA 1
ATOM 639 C C . GLU A 1 82 ? 9.798 1.957 -23.428 1.00 44.16 82 GLU A C 1
ATOM 641 O O . GLU A 1 82 ? 11.023 1.822 -23.399 1.00 44.16 82 GLU A O 1
ATOM 646 N N . ASN A 1 83 ? 9.221 3.126 -23.724 1.00 39.84 83 ASN A N 1
ATOM 647 C CA . AS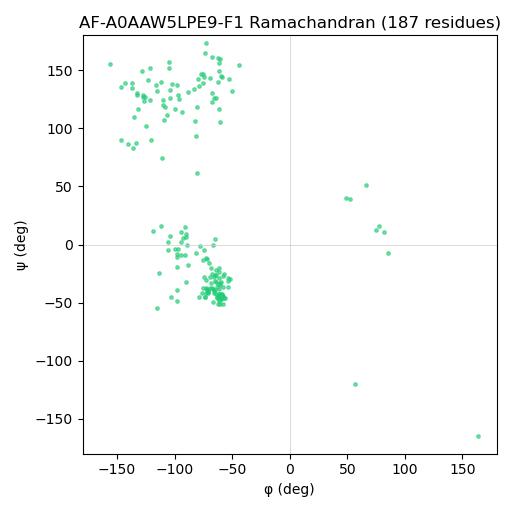N A 1 83 ? 9.942 4.311 -24.174 1.00 39.84 83 ASN A CA 1
ATOM 648 C C . ASN A 1 83 ? 9.870 5.502 -23.203 1.00 39.84 83 ASN A C 1
ATOM 650 O O . ASN A 1 83 ? 10.937 5.938 -22.845 1.00 39.84 83 ASN A O 1
ATOM 654 N N . ASP A 1 84 ? 8.761 6.066 -22.712 1.00 45.12 84 ASP A N 1
ATOM 655 C CA . ASP A 1 84 ? 8.825 7.432 -22.109 1.00 45.12 84 ASP A CA 1
ATOM 656 C C . ASP A 1 84 ? 9.366 7.552 -20.661 1.00 45.12 84 ASP A C 1
ATOM 658 O O . ASP A 1 84 ? 10.228 8.401 -20.401 1.00 45.12 84 ASP A O 1
ATOM 662 N N . LEU A 1 85 ? 8.949 6.703 -19.708 1.00 49.97 85 LEU A N 1
ATOM 663 C CA . LEU A 1 85 ? 9.558 6.704 -18.360 1.00 49.97 85 LEU A CA 1
ATOM 664 C C . LEU A 1 85 ? 11.033 6.276 -18.442 1.00 49.97 85 LEU A C 1
ATOM 666 O O . LEU A 1 85 ? 11.908 6.866 -17.802 1.00 49.97 85 LEU A O 1
ATOM 670 N N . PHE A 1 86 ? 11.315 5.292 -19.301 1.00 41.78 86 PHE A N 1
ATOM 671 C CA . PHE A 1 86 ? 12.666 4.811 -19.564 1.00 41.78 86 PHE A CA 1
ATOM 672 C C . PHE A 1 86 ? 13.493 5.758 -20.423 1.00 41.78 86 PHE A C 1
ATOM 674 O O . PHE A 1 86 ? 14.696 5.765 -20.242 1.00 41.78 86 PHE A O 1
ATOM 681 N N . LEU A 1 87 ? 12.932 6.579 -21.311 1.00 42.34 87 LEU A N 1
ATOM 682 C CA . LEU A 1 87 ? 13.645 7.594 -22.097 1.00 42.34 87 LEU A CA 1
ATOM 683 C C . LEU A 1 87 ? 14.026 8.747 -21.186 1.00 42.34 87 LEU A C 1
ATOM 685 O O . LEU A 1 87 ? 15.168 9.182 -21.250 1.00 42.34 87 LEU A O 1
ATOM 689 N N . GLY A 1 88 ? 13.142 9.188 -20.285 1.00 45.19 88 GLY A N 1
ATOM 690 C CA . GLY A 1 88 ? 13.507 10.150 -19.242 1.00 45.19 88 GLY A CA 1
ATOM 691 C C . GLY A 1 88 ? 14.667 9.638 -18.381 1.00 45.19 88 GLY A C 1
ATOM 692 O O . GLY A 1 88 ? 15.670 10.330 -18.190 1.00 45.19 88 GLY A O 1
ATOM 693 N N . LEU A 1 89 ? 14.584 8.378 -17.951 1.00 41.97 89 LEU A N 1
ATOM 694 C CA . LEU A 1 89 ? 15.618 7.711 -17.160 1.00 41.97 89 LEU A CA 1
ATOM 695 C C . LEU A 1 89 ? 16.909 7.430 -17.956 1.00 41.97 89 LEU A C 1
ATOM 697 O O . LEU A 1 89 ? 18.009 7.581 -17.433 1.00 41.97 89 LEU A O 1
ATOM 701 N N . ARG A 1 90 ? 16.801 7.070 -19.239 1.00 39.41 90 ARG A N 1
ATOM 702 C CA . ARG A 1 90 ? 17.908 6.762 -20.160 1.00 39.41 90 ARG A CA 1
ATOM 703 C C . ARG A 1 90 ? 18.613 8.022 -20.629 1.00 39.41 90 ARG A C 1
ATOM 705 O O . ARG A 1 90 ? 19.829 7.995 -20.729 1.00 39.41 90 ARG A O 1
ATOM 712 N N . VAL A 1 91 ? 17.901 9.121 -20.873 1.00 38.75 91 VAL A N 1
ATOM 713 C CA . VAL A 1 91 ? 18.481 10.449 -21.133 1.00 38.75 91 VAL A CA 1
ATOM 714 C C . VAL A 1 91 ? 19.228 10.932 -19.892 1.00 38.75 91 VAL A C 1
ATOM 716 O O . VAL A 1 91 ? 20.352 11.418 -20.001 1.00 38.75 91 VAL A O 1
ATOM 719 N N . PHE A 1 92 ? 18.665 10.740 -18.697 1.00 42.16 92 PHE A N 1
ATOM 720 C CA . PHE A 1 92 ? 19.370 11.020 -17.447 1.00 42.16 92 PHE A CA 1
ATOM 721 C C . PHE A 1 92 ? 20.635 10.154 -17.290 1.00 42.16 92 PHE A C 1
ATOM 723 O O . PHE A 1 92 ? 21.711 10.692 -17.029 1.00 42.16 92 PHE A O 1
ATOM 730 N N . ALA A 1 93 ? 20.537 8.843 -17.531 1.00 41.16 93 ALA A N 1
ATOM 731 C CA . ALA A 1 93 ? 21.642 7.886 -17.445 1.00 41.16 93 ALA A CA 1
ATOM 732 C C . ALA A 1 93 ? 22.733 8.098 -18.511 1.00 41.16 93 ALA A C 1
ATOM 734 O O . ALA A 1 93 ? 23.919 7.985 -18.214 1.00 41.16 93 ALA A O 1
ATOM 735 N N . GLN A 1 94 ? 22.364 8.451 -19.747 1.00 42.31 94 GLN A N 1
ATOM 736 C CA . GLN A 1 94 ? 23.303 8.792 -20.826 1.00 42.31 94 GLN A CA 1
ATOM 737 C C . GLN A 1 94 ? 24.106 10.055 -20.501 1.00 42.31 94 GLN A C 1
ATOM 739 O O . GLN A 1 94 ? 25.276 10.144 -20.864 1.00 42.31 94 GLN A O 1
ATOM 744 N N . ASN A 1 95 ? 23.505 10.999 -19.774 1.00 44.25 95 ASN A N 1
ATOM 745 C CA . ASN A 1 95 ? 24.187 12.192 -19.280 1.00 44.25 95 ASN A CA 1
ATOM 746 C C . ASN A 1 95 ? 25.008 11.940 -17.992 1.00 44.25 95 ASN A C 1
ATOM 748 O O . ASN A 1 95 ? 25.749 12.828 -17.575 1.00 44.25 95 ASN A O 1
ATOM 752 N N . HIS A 1 96 ? 24.920 10.749 -17.375 1.00 44.88 96 HIS A N 1
ATOM 753 C CA . HIS A 1 96 ? 25.611 10.382 -16.126 1.00 44.88 96 HIS A CA 1
ATOM 754 C C . HIS A 1 96 ? 26.218 8.960 -16.212 1.00 44.88 96 HIS A C 1
ATOM 756 O O . HIS A 1 96 ? 25.638 7.996 -15.712 1.00 44.88 96 HIS A O 1
ATOM 762 N N . PRO A 1 97 ? 27.420 8.797 -16.796 1.00 41.62 97 PRO A N 1
ATOM 763 C CA . PRO A 1 97 ? 27.976 7.505 -17.238 1.00 41.62 97 PRO A CA 1
ATOM 764 C C . PRO A 1 97 ? 28.318 6.478 -16.136 1.00 41.62 97 PRO A C 1
ATOM 766 O O . PRO A 1 97 ? 28.729 5.367 -16.455 1.00 41.62 97 PRO A O 1
ATOM 769 N N . ASN A 1 98 ? 28.114 6.801 -14.854 1.00 46.38 98 ASN A N 1
ATOM 770 C CA . ASN A 1 98 ? 28.290 5.876 -13.722 1.00 46.38 98 ASN A CA 1
ATOM 771 C C . ASN A 1 98 ? 26.978 5.182 -13.295 1.00 46.38 98 ASN A C 1
ATOM 773 O O . ASN A 1 98 ? 26.927 4.548 -12.245 1.00 46.38 98 ASN A O 1
ATOM 777 N N . TYR A 1 99 ? 25.910 5.308 -14.088 1.00 44.34 99 TYR A N 1
ATOM 778 C CA . TYR A 1 99 ? 24.565 4.827 -13.762 1.00 44.34 99 TYR A CA 1
ATOM 779 C C . TYR A 1 99 ? 24.402 3.294 -13.832 1.00 44.34 99 TYR A C 1
ATOM 781 O O . TYR A 1 99 ? 23.392 2.790 -13.381 1.00 44.34 99 TYR A O 1
ATOM 789 N N . THR A 1 100 ? 25.343 2.518 -14.383 1.00 46.28 100 THR A N 1
ATOM 790 C CA . THR A 1 100 ? 25.037 1.165 -14.907 1.00 46.28 100 THR A CA 1
ATOM 791 C C . THR A 1 100 ? 25.619 -0.042 -14.162 1.00 46.28 100 THR A C 1
ATOM 793 O O . THR A 1 100 ? 25.625 -1.132 -14.727 1.00 46.28 100 THR A O 1
ATOM 796 N N . GLN A 1 101 ? 26.109 0.067 -12.926 1.00 44.66 101 GLN A N 1
ATOM 797 C CA . GLN A 1 101 ? 26.504 -1.132 -12.166 1.00 44.66 101 GLN A CA 1
ATOM 798 C C . GLN A 1 101 ? 25.997 -1.054 -10.721 1.00 44.66 101 GLN A C 1
ATOM 800 O O . GLN A 1 101 ? 26.481 -0.253 -9.926 1.00 44.66 101 GLN A O 1
ATOM 805 N N . ASN A 1 102 ? 25.016 -1.906 -10.403 1.00 42.22 102 ASN A N 1
ATOM 806 C CA . ASN A 1 102 ? 24.472 -2.175 -9.064 1.00 42.22 102 ASN A CA 1
ATOM 807 C C . ASN A 1 102 ? 23.723 -1.024 -8.369 1.00 42.22 102 ASN A C 1
ATOM 809 O O . ASN A 1 102 ? 24.015 -0.730 -7.212 1.00 42.22 102 ASN A O 1
ATOM 813 N N . HIS A 1 103 ? 22.749 -0.389 -9.027 1.00 46.06 103 HIS A N 1
ATOM 814 C CA . HIS A 1 103 ? 21.859 0.564 -8.354 1.00 46.06 103 HIS A CA 1
ATOM 815 C C . HIS A 1 103 ? 20.405 0.382 -8.781 1.00 46.06 103 HIS A C 1
ATOM 817 O O . HIS A 1 103 ? 20.115 0.186 -9.954 1.00 46.06 103 HIS A O 1
ATOM 823 N N . ASP A 1 104 ? 19.493 0.475 -7.817 1.00 49.84 104 ASP A N 1
ATOM 824 C CA . ASP A 1 104 ? 18.055 0.483 -8.057 1.00 49.84 104 ASP A CA 1
ATOM 825 C C . ASP A 1 104 ? 17.660 1.697 -8.921 1.00 49.84 104 ASP A C 1
ATOM 827 O O . ASP A 1 104 ? 17.835 2.854 -8.512 1.00 49.84 104 ASP A O 1
ATOM 831 N N . HIS A 1 105 ? 17.146 1.419 -10.121 1.00 54.19 105 HIS A N 1
ATOM 832 C CA . HIS A 1 105 ? 16.779 2.393 -11.153 1.00 54.19 105 HIS A CA 1
ATOM 833 C C . HIS A 1 105 ? 15.331 2.883 -11.059 1.00 54.19 105 HIS A C 1
ATOM 835 O O . HIS A 1 105 ? 14.877 3.618 -11.936 1.00 54.19 105 HIS A O 1
ATOM 841 N N . ALA A 1 106 ? 14.595 2.503 -10.016 1.00 62.84 106 ALA A N 1
ATOM 842 C CA . ALA A 1 106 ? 13.255 3.015 -9.805 1.00 62.84 106 ALA A CA 1
ATOM 843 C C . ALA A 1 106 ? 13.253 4.546 -9.670 1.00 62.84 106 ALA A C 1
ATOM 845 O O . ALA A 1 106 ? 14.186 5.149 -9.122 1.00 62.84 106 ALA A O 1
ATOM 846 N N . SER A 1 107 ? 12.199 5.175 -10.195 1.00 68.00 107 SER A N 1
ATOM 847 C CA . SER A 1 107 ? 12.003 6.620 -10.090 1.00 68.00 107 SER A CA 1
ATOM 848 C C . SER A 1 107 ? 11.899 7.051 -8.623 1.00 68.00 107 SER A C 1
ATOM 850 O O . SER A 1 107 ? 11.578 6.248 -7.743 1.00 68.00 107 SER A O 1
ATOM 852 N N . GLY A 1 108 ? 12.131 8.341 -8.357 1.00 71.81 108 GLY A N 1
ATOM 853 C CA . GLY A 1 108 ? 11.908 8.909 -7.024 1.00 71.81 108 GLY A CA 1
ATOM 854 C C . GLY A 1 108 ? 10.494 8.631 -6.506 1.00 71.81 108 GLY A C 1
ATOM 855 O O . GLY A 1 108 ? 10.338 8.313 -5.334 1.00 71.81 108 GLY A O 1
ATOM 856 N N . GLN A 1 109 ? 9.488 8.650 -7.389 1.00 75.25 109 GLN A N 1
ATOM 857 C CA . GLN A 1 109 ? 8.094 8.352 -7.051 1.00 75.25 109 GLN A CA 1
ATOM 858 C C . GLN A 1 109 ? 7.887 6.914 -6.562 1.00 75.25 109 GLN A C 1
ATOM 860 O O . GLN A 1 109 ? 7.224 6.705 -5.549 1.00 75.25 109 GLN A O 1
ATOM 865 N N . LEU A 1 110 ? 8.470 5.927 -7.253 1.00 82.94 110 LEU A N 1
ATOM 866 C CA . LEU A 1 110 ? 8.361 4.516 -6.874 1.00 82.94 110 LEU A CA 1
ATOM 867 C C . LEU A 1 110 ? 8.999 4.283 -5.496 1.00 82.94 110 LEU A C 1
ATOM 869 O O . LEU A 1 110 ? 8.397 3.656 -4.623 1.00 82.94 110 LEU A O 1
ATOM 873 N N . LYS A 1 111 ? 10.189 4.857 -5.276 1.00 84.62 111 LYS A N 1
ATOM 874 C CA . LYS A 1 111 ? 10.909 4.790 -3.995 1.00 84.62 111 LYS A CA 1
ATOM 875 C C . LYS A 1 111 ? 10.132 5.459 -2.868 1.00 84.62 111 LYS A C 1
ATOM 877 O O . LYS A 1 111 ? 9.868 4.811 -1.862 1.00 84.62 111 LYS A O 1
ATOM 882 N N . ALA A 1 112 ? 9.680 6.693 -3.073 1.00 85.75 112 ALA A N 1
ATOM 883 C CA . ALA A 1 112 ? 8.888 7.425 -2.091 1.00 85.75 112 ALA A CA 1
ATOM 884 C C . ALA A 1 112 ? 7.560 6.713 -1.772 1.00 85.75 112 ALA A C 1
ATOM 886 O O . ALA A 1 112 ? 7.169 6.625 -0.612 1.00 85.75 112 ALA A O 1
ATOM 887 N N . SER A 1 113 ? 6.904 6.110 -2.767 1.00 90.75 113 SER A N 1
ATOM 888 C CA . SER A 1 113 ? 5.686 5.322 -2.543 1.00 90.75 113 SER A CA 1
ATOM 889 C C . SER A 1 113 ? 5.953 4.039 -1.747 1.00 90.75 113 SER A C 1
ATOM 891 O O . SER A 1 113 ? 5.151 3.655 -0.894 1.00 90.75 113 SER A O 1
ATOM 893 N N . SER A 1 114 ? 7.095 3.384 -1.983 1.00 94.06 114 SER A N 1
ATOM 894 C CA . SER A 1 114 ? 7.536 2.239 -1.182 1.00 94.06 114 SER A CA 1
ATOM 895 C C . SER A 1 114 ? 7.864 2.635 0.260 1.00 94.06 114 SER A C 1
ATOM 897 O O . SER A 1 114 ? 7.520 1.906 1.189 1.00 94.06 114 SER A O 1
ATOM 899 N N . GLU A 1 115 ? 8.523 3.774 0.464 1.00 94.56 115 GLU A N 1
ATOM 900 C CA . GLU A 1 115 ? 8.835 4.316 1.790 1.00 94.56 115 GLU A CA 1
ATOM 901 C C . GLU A 1 115 ? 7.567 4.722 2.552 1.00 94.56 115 GLU A C 1
ATOM 903 O O . GLU A 1 115 ? 7.442 4.424 3.744 1.00 94.56 115 GLU A O 1
ATOM 908 N N . ALA A 1 116 ? 6.592 5.320 1.863 1.00 95.81 116 ALA A N 1
ATOM 909 C CA . ALA A 1 116 ? 5.280 5.619 2.420 1.00 95.81 116 ALA A CA 1
ATOM 910 C C . ALA A 1 116 ? 4.576 4.337 2.888 1.00 95.81 116 ALA A C 1
ATOM 912 O O . ALA A 1 116 ? 4.106 4.278 4.024 1.00 95.81 116 ALA A O 1
ATOM 913 N N . LEU A 1 117 ? 4.569 3.270 2.075 1.00 97.69 117 LEU A N 1
ATOM 914 C CA . LEU A 1 117 ? 3.991 1.987 2.490 1.00 97.69 117 LEU A CA 1
ATOM 915 C C . LEU A 1 117 ? 4.693 1.419 3.729 1.00 97.69 117 LEU A C 1
ATOM 917 O O . LEU A 1 117 ? 4.019 1.023 4.678 1.00 97.69 117 LEU A O 1
ATOM 921 N N . ASN A 1 118 ? 6.027 1.418 3.748 1.00 97.50 118 ASN A N 1
ATOM 922 C CA . ASN A 1 118 ? 6.799 0.947 4.899 1.00 97.50 118 ASN A CA 1
ATOM 923 C C . ASN A 1 118 ? 6.466 1.746 6.168 1.00 97.50 118 ASN A C 1
ATOM 925 O O . ASN A 1 118 ? 6.267 1.156 7.229 1.00 97.50 118 ASN A O 1
ATOM 929 N N . THR A 1 119 ? 6.339 3.071 6.055 1.00 97.69 119 THR A N 1
ATOM 930 C CA . THR A 1 119 ? 5.929 3.942 7.166 1.00 97.69 119 THR A CA 1
ATOM 931 C C . THR A 1 119 ? 4.534 3.579 7.666 1.00 97.69 119 THR A C 1
ATOM 933 O O . THR A 1 119 ? 4.361 3.348 8.858 1.00 97.69 119 THR A O 1
ATOM 936 N N . ILE A 1 120 ? 3.554 3.429 6.769 1.00 98.19 120 ILE A N 1
ATOM 937 C CA . ILE A 1 120 ? 2.178 3.046 7.128 1.00 98.19 120 ILE A CA 1
ATOM 938 C C . ILE A 1 120 ? 2.157 1.696 7.853 1.00 98.19 120 ILE A C 1
ATOM 940 O O . ILE A 1 120 ? 1.475 1.525 8.863 1.00 98.19 120 ILE A O 1
ATOM 944 N N . MET A 1 121 ? 2.916 0.726 7.349 1.00 98.25 121 MET A N 1
ATOM 945 C CA . MET A 1 121 ? 2.988 -0.608 7.932 1.00 98.25 121 MET A CA 1
ATOM 946 C C . MET A 1 121 ? 3.686 -0.613 9.294 1.00 98.25 121 MET A C 1
ATOM 948 O O . MET A 1 121 ? 3.299 -1.406 10.154 1.00 98.25 121 MET A O 1
ATOM 952 N N . ALA A 1 122 ? 4.668 0.263 9.510 1.00 98.06 122 ALA A N 1
ATOM 953 C CA . ALA A 1 122 ? 5.306 0.462 10.807 1.00 98.06 122 ALA A CA 1
ATOM 954 C C . ALA A 1 122 ? 4.379 1.164 11.813 1.00 98.06 122 ALA A C 1
ATOM 956 O O . ALA A 1 122 ? 4.359 0.774 12.978 1.00 98.06 122 ALA A O 1
ATOM 957 N N . THR A 1 123 ? 3.590 2.148 11.365 1.00 98.25 123 THR A N 1
ATOM 958 C CA . THR A 1 123 ? 2.567 2.815 12.185 1.00 98.25 123 THR A CA 1
ATOM 959 C C . THR A 1 123 ? 1.510 1.823 12.658 1.00 98.25 123 THR A C 1
ATOM 961 O O . THR A 1 123 ? 1.145 1.833 13.825 1.00 98.25 123 THR A O 1
ATOM 964 N N . TYR A 1 124 ? 1.059 0.915 11.789 1.00 98.12 124 TYR A N 1
ATOM 965 C CA . TYR A 1 124 ? 0.031 -0.079 12.113 1.00 98.12 124 TYR A CA 1
ATOM 966 C C . TYR A 1 124 ? 0.616 -1.500 12.156 1.00 98.12 124 TYR A C 1
ATOM 968 O O . TYR A 1 124 ? 0.385 -2.296 11.237 1.00 98.12 124 TYR A O 1
ATOM 976 N N . PRO A 1 125 ? 1.377 -1.867 13.205 1.00 97.31 125 PRO A N 1
ATOM 977 C CA . PRO A 1 125 ? 2.193 -3.085 13.215 1.00 97.31 125 PRO A CA 1
ATOM 978 C C . PRO A 1 125 ? 1.371 -4.383 13.218 1.00 97.31 125 PRO A C 1
ATOM 980 O O . PRO A 1 125 ? 1.845 -5.411 12.736 1.00 97.31 125 PRO A O 1
ATOM 983 N N . ASN A 1 126 ? 0.134 -4.340 13.722 1.00 96.94 126 ASN A N 1
ATOM 984 C CA . ASN A 1 126 ? -0.750 -5.506 13.834 1.00 96.94 126 ASN A CA 1
ATOM 985 C C . ASN A 1 126 ? -1.796 -5.589 12.714 1.00 96.94 126 ASN A C 1
ATOM 987 O O . ASN A 1 126 ? -2.553 -6.560 12.650 1.00 96.94 126 ASN A O 1
ATOM 991 N N . ALA A 1 127 ? -1.843 -4.591 11.828 1.00 98.06 127 ALA A N 1
ATOM 992 C CA . ALA A 1 127 ? -2.859 -4.525 10.796 1.00 98.06 127 ALA A CA 1
ATOM 993 C C . ALA A 1 127 ? -2.540 -5.437 9.608 1.00 98.06 127 ALA A C 1
ATOM 995 O O . ALA A 1 127 ? -1.389 -5.537 9.163 1.00 98.06 127 ALA A O 1
ATOM 996 N N . LYS A 1 128 ? -3.598 -6.039 9.059 1.00 98.31 128 LYS A N 1
ATOM 997 C CA . LYS A 1 128 ? -3.638 -6.545 7.688 1.00 98.31 128 LYS A CA 1
ATOM 998 C C . LYS A 1 128 ? -3.759 -5.386 6.709 1.00 98.31 128 LYS A C 1
ATOM 1000 O O . LYS A 1 128 ? -4.409 -4.385 7.006 1.00 98.31 128 LYS A O 1
ATOM 1005 N N . VAL A 1 129 ? -3.117 -5.511 5.553 1.00 98.38 129 VAL A N 1
ATOM 1006 C CA . VAL A 1 129 ? -2.957 -4.397 4.617 1.00 98.38 129 VAL A CA 1
ATOM 1007 C C . VAL A 1 129 ? -3.571 -4.729 3.265 1.00 98.38 129 VAL A C 1
ATOM 1009 O O . VAL A 1 129 ? -3.209 -5.720 2.635 1.00 98.38 129 VAL A O 1
ATOM 1012 N N . ASN A 1 130 ? -4.483 -3.867 2.816 1.00 98.12 130 ASN A N 1
ATOM 1013 C CA . ASN A 1 130 ? -5.121 -3.935 1.506 1.00 98.12 130 ASN A CA 1
ATOM 1014 C C . ASN A 1 130 ? -4.620 -2.783 0.631 1.00 98.12 130 ASN A C 1
ATOM 1016 O O . ASN A 1 130 ? -4.798 -1.619 0.985 1.00 98.12 130 ASN A O 1
ATOM 1020 N N . LEU A 1 131 ? -4.003 -3.088 -0.508 1.00 97.75 131 LEU A N 1
ATOM 1021 C CA . LEU A 1 131 ? -3.410 -2.090 -1.400 1.00 97.75 131 LEU A CA 1
ATOM 1022 C C . LEU A 1 131 ? -4.316 -1.837 -2.603 1.00 97.75 131 LEU A C 1
ATOM 1024 O O . LEU A 1 131 ? -4.836 -2.775 -3.203 1.00 97.75 131 LEU A O 1
ATOM 1028 N N . TYR A 1 132 ? -4.460 -0.577 -3.001 1.00 94.44 132 TYR A N 1
ATOM 1029 C CA . TYR A 1 132 ? -5.185 -0.194 -4.209 1.00 94.44 132 TYR A CA 1
ATOM 1030 C C . TYR A 1 132 ? -4.373 0.806 -5.014 1.00 94.44 132 TYR A C 1
ATOM 1032 O O . TYR A 1 132 ? -3.951 1.824 -4.476 1.00 94.44 132 TYR A O 1
ATOM 1040 N N . GLY A 1 133 ? -4.210 0.560 -6.312 1.00 90.38 133 GLY A N 1
ATOM 1041 C CA . GLY A 1 133 ? -3.503 1.473 -7.207 1.00 90.38 133 GLY A CA 1
ATOM 1042 C C . GLY A 1 133 ? -4.149 1.533 -8.582 1.00 90.38 133 GLY A C 1
ATOM 1043 O O . GLY A 1 133 ? -4.534 0.504 -9.129 1.00 90.38 133 GLY A O 1
ATOM 1044 N N . HIS A 1 134 ? -4.252 2.722 -9.169 1.00 82.06 134 HIS A N 1
ATOM 1045 C CA . HIS A 1 134 ? -4.759 2.896 -10.534 1.00 82.06 134 HIS A CA 1
ATOM 1046 C C . HIS A 1 134 ? -3.735 3.617 -11.413 1.00 82.06 134 HIS A C 1
ATOM 1048 O O . HIS A 1 134 ? -3.118 4.593 -10.975 1.00 82.06 134 HIS A O 1
ATOM 1054 N N . SER A 1 135 ? -3.621 3.193 -12.676 1.00 77.12 135 SER A N 1
ATOM 1055 C CA . SER A 1 135 ? -2.707 3.773 -13.664 1.00 77.12 135 SER A CA 1
ATOM 1056 C C . SER A 1 135 ? -1.260 3.733 -13.153 1.00 77.12 135 SER A C 1
ATOM 1058 O O . SER A 1 135 ? -0.754 2.655 -12.850 1.00 77.12 135 SER A O 1
ATOM 1060 N N . LEU A 1 136 ? -0.593 4.878 -13.002 1.00 74.06 136 LEU A N 1
ATOM 1061 C CA . LEU A 1 136 ? 0.760 4.944 -12.443 1.00 74.06 136 LEU A CA 1
ATOM 1062 C C . LEU A 1 136 ? 0.834 4.413 -10.999 1.00 74.06 136 LEU A C 1
ATOM 1064 O O . LEU A 1 136 ? 1.778 3.705 -10.664 1.00 74.06 136 LEU A O 1
ATOM 1068 N N . GLY A 1 137 ? -0.217 4.623 -10.196 1.00 82.44 137 GLY A N 1
ATOM 1069 C CA . GLY A 1 137 ? -0.294 4.104 -8.826 1.00 82.44 137 GLY A CA 1
ATOM 1070 C C . GLY A 1 137 ? -0.250 2.575 -8.752 1.00 82.44 137 GLY A C 1
ATOM 1071 O O . GLY A 1 137 ? 0.085 2.001 -7.723 1.00 82.44 137 GLY A O 1
ATOM 1072 N N . SER A 1 138 ? -0.551 1.875 -9.848 1.00 84.62 138 SER A N 1
ATOM 1073 C CA . SER A 1 138 ? -0.376 0.424 -9.923 1.00 84.62 138 SER A CA 1
ATOM 1074 C C . SER A 1 138 ? 1.090 -0.003 -10.010 1.00 84.62 138 SER A C 1
ATOM 1076 O O . SER A 1 138 ? 1.424 -1.090 -9.542 1.00 84.62 138 SER A O 1
ATOM 1078 N N . MET A 1 139 ? 1.965 0.813 -10.605 1.00 84.56 139 MET A N 1
ATOM 1079 C CA . MET A 1 139 ? 3.411 0.568 -10.567 1.00 84.56 139 MET A CA 1
ATOM 1080 C C . MET A 1 139 ? 3.954 0.828 -9.171 1.00 84.56 139 MET A C 1
ATOM 1082 O O . MET A 1 139 ? 4.734 0.019 -8.678 1.00 84.56 139 MET A O 1
ATOM 1086 N N . ASP A 1 140 ? 3.487 1.901 -8.528 1.00 89.06 140 ASP A N 1
ATOM 1087 C CA . ASP A 1 140 ? 3.845 2.222 -7.147 1.00 89.06 140 ASP A CA 1
ATOM 1088 C C . ASP A 1 140 ? 3.502 1.052 -6.215 1.00 89.06 140 ASP A C 1
ATOM 1090 O O . ASP A 1 140 ? 4.361 0.604 -5.462 1.00 89.06 140 ASP A O 1
ATOM 1094 N N . VAL A 1 141 ? 2.299 0.469 -6.341 1.00 93.88 141 VAL A N 1
ATOM 1095 C CA . VAL A 1 141 ? 1.905 -0.742 -5.595 1.00 93.88 141 VAL A CA 1
ATOM 1096 C C . VAL A 1 141 ? 2.849 -1.911 -5.869 1.00 93.88 141 VAL A C 1
ATOM 1098 O O . VAL A 1 141 ? 3.337 -2.533 -4.929 1.00 93.88 141 VAL A O 1
ATOM 1101 N N . GLN A 1 142 ? 3.109 -2.238 -7.139 1.00 91.50 142 GLN A N 1
ATOM 1102 C CA . GLN A 1 142 ? 3.962 -3.382 -7.484 1.00 91.50 142 GLN A CA 1
ATOM 1103 C C . GLN A 1 142 ? 5.383 -3.212 -6.941 1.00 91.50 142 GLN A C 1
ATOM 1105 O O . GLN A 1 142 ? 5.957 -4.160 -6.405 1.00 91.50 142 GLN A O 1
ATOM 1110 N N . TYR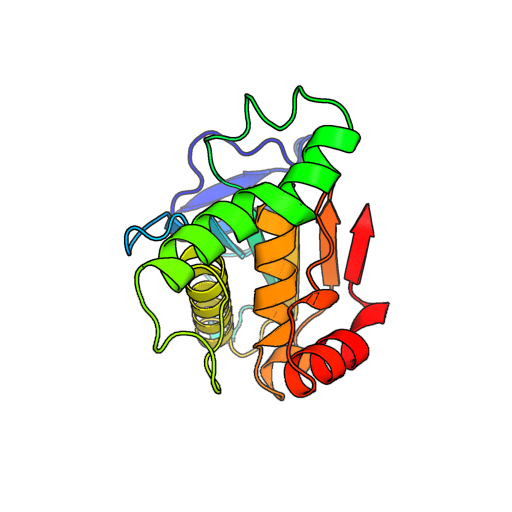 A 1 143 ? 5.939 -2.007 -7.054 1.00 90.56 143 TYR A N 1
ATOM 1111 C CA . TYR A 1 143 ? 7.283 -1.714 -6.581 1.00 90.56 143 TYR A CA 1
ATOM 1112 C C . TYR A 1 143 ? 7.338 -1.696 -5.052 1.00 90.56 143 TYR A C 1
ATOM 1114 O O . TYR A 1 143 ? 8.265 -2.250 -4.466 1.00 90.56 143 TYR A O 1
ATOM 1122 N N . ALA A 1 144 ? 6.324 -1.138 -4.390 1.00 95.38 144 ALA A N 1
ATOM 1123 C CA . ALA A 1 144 ? 6.232 -1.145 -2.937 1.00 95.38 144 ALA A CA 1
ATOM 1124 C C . ALA A 1 144 ? 6.150 -2.579 -2.384 1.00 95.38 144 ALA A C 1
ATOM 1126 O O . ALA A 1 144 ? 6.906 -2.920 -1.478 1.00 95.38 144 ALA A O 1
ATOM 1127 N N . ILE A 1 145 ? 5.329 -3.458 -2.981 1.00 96.12 145 ILE A N 1
ATOM 1128 C CA . ILE A 1 145 ? 5.257 -4.887 -2.610 1.00 96.12 145 ILE A CA 1
ATOM 1129 C C . ILE A 1 145 ? 6.623 -5.567 -2.759 1.00 96.12 145 ILE A C 1
ATOM 1131 O O . ILE A 1 145 ? 7.047 -6.316 -1.877 1.00 96.12 145 ILE A O 1
ATOM 1135 N N . ALA A 1 146 ? 7.326 -5.300 -3.861 1.00 93.94 146 ALA A N 1
ATOM 1136 C CA . ALA A 1 146 ? 8.631 -5.892 -4.138 1.00 93.94 146 ALA A CA 1
ATOM 1137 C C . ALA A 1 146 ? 9.703 -5.526 -3.091 1.00 93.94 146 ALA A C 1
ATOM 1139 O O . ALA A 1 146 ? 10.661 -6.278 -2.893 1.00 93.94 146 ALA A O 1
ATOM 1140 N N . ASN A 1 147 ? 9.525 -4.410 -2.380 1.00 94.81 147 ASN A N 1
ATOM 1141 C CA . ASN A 1 147 ? 10.467 -3.891 -1.388 1.00 94.81 147 ASN A CA 1
ATOM 1142 C C . ASN A 1 147 ? 10.026 -4.087 0.074 1.00 94.81 147 ASN A C 1
ATOM 1144 O O . ASN A 1 147 ? 10.763 -3.694 0.979 1.00 94.81 147 ASN A O 1
ATOM 1148 N N . LEU A 1 148 ? 8.879 -4.727 0.330 1.00 96.81 148 LEU A N 1
ATOM 1149 C CA . LEU A 1 148 ? 8.431 -5.040 1.693 1.00 96.81 148 LEU A CA 1
ATOM 1150 C C . LEU A 1 148 ? 9.411 -5.958 2.429 1.00 96.81 148 LEU A C 1
ATOM 1152 O O . LEU A 1 148 ? 10.035 -6.826 1.828 1.00 96.81 148 LEU A O 1
ATOM 1156 N N . SER A 1 149 ? 9.506 -5.823 3.752 1.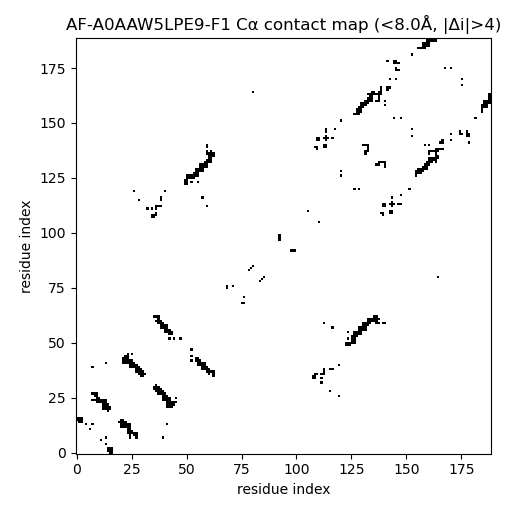00 94.88 149 SER A N 1
ATOM 1157 C CA . SER A 1 149 ? 10.242 -6.794 4.568 1.00 94.88 149 SER A CA 1
ATOM 1158 C C . SER A 1 149 ? 9.545 -8.163 4.580 1.00 94.88 149 SER A C 1
ATOM 1160 O O . SER A 1 149 ? 8.347 -8.272 4.311 1.00 94.88 149 SER A O 1
ATOM 1162 N N . ASP A 1 150 ? 10.271 -9.219 4.953 1.00 91.88 150 ASP A N 1
ATOM 1163 C CA . ASP A 1 150 ? 9.691 -10.567 5.069 1.00 91.88 150 ASP A CA 1
ATOM 1164 C C . ASP A 1 150 ? 8.612 -10.641 6.169 1.00 91.88 150 ASP A C 1
ATOM 1166 O O . ASP A 1 150 ? 7.692 -11.453 6.100 1.00 91.88 150 ASP A O 1
ATOM 1170 N N . THR A 1 151 ? 8.686 -9.772 7.180 1.00 93.00 151 THR A N 1
ATOM 1171 C CA . THR A 1 151 ? 7.643 -9.652 8.209 1.00 93.00 151 THR A CA 1
ATOM 1172 C C . THR A 1 151 ? 6.407 -8.959 7.646 1.00 93.00 151 THR A C 1
ATOM 1174 O O . THR A 1 151 ? 5.284 -9.417 7.856 1.00 93.00 151 THR A O 1
ATOM 1177 N N . ASP A 1 152 ? 6.609 -7.870 6.910 1.00 96.69 152 ASP A N 1
ATOM 1178 C CA . ASP A 1 152 ? 5.531 -7.025 6.407 1.00 96.69 152 ASP A CA 1
ATOM 1179 C C . ASP A 1 152 ? 4.766 -7.686 5.271 1.00 96.69 152 ASP A C 1
ATOM 1181 O O . ASP A 1 152 ? 3.539 -7.621 5.237 1.00 96.69 152 ASP A O 1
ATOM 1185 N N . ILE A 1 153 ? 5.449 -8.420 4.395 1.00 95.75 153 ILE A N 1
ATOM 1186 C CA . ILE A 1 153 ? 4.782 -9.097 3.285 1.00 95.75 153 ILE A CA 1
ATOM 1187 C C . ILE A 1 153 ? 3.747 -10.136 3.749 1.00 95.75 153 ILE A C 1
ATOM 1189 O O . ILE A 1 153 ? 2.725 -10.315 3.095 1.00 95.75 153 ILE A O 1
ATOM 1193 N N . ASN A 1 154 ? 3.932 -10.746 4.925 1.00 96.12 154 ASN A N 1
ATOM 1194 C CA . ASN A 1 154 ? 2.957 -11.671 5.524 1.00 96.12 154 ASN A CA 1
ATOM 1195 C C . ASN A 1 154 ? 1.684 -10.973 6.050 1.00 96.12 154 ASN A C 1
ATOM 1197 O O . ASN A 1 154 ? 0.691 -11.626 6.404 1.00 96.12 154 ASN A O 1
ATOM 1201 N N . ARG A 1 155 ? 1.703 -9.640 6.142 1.00 97.50 155 ARG A N 1
ATOM 1202 C CA . ARG A 1 155 ? 0.553 -8.814 6.530 1.00 97.50 155 ARG A CA 1
ATOM 1203 C C . ARG A 1 155 ? -0.229 -8.288 5.329 1.00 97.50 155 ARG A C 1
ATOM 1205 O O . ARG A 1 155 ? -1.328 -7.778 5.531 1.00 97.50 155 ARG A O 1
ATOM 1212 N N . LEU A 1 156 ? 0.285 -8.454 4.108 1.00 97.62 156 LEU A N 1
ATOM 1213 C CA . LEU A 1 156 ? -0.463 -8.171 2.887 1.00 97.62 156 LEU A CA 1
ATOM 1214 C C . LEU A 1 156 ? -1.662 -9.123 2.787 1.00 97.62 156 LEU A C 1
ATOM 1216 O O . LEU A 1 156 ? -1.505 -10.339 2.868 1.00 97.62 156 LEU A O 1
ATOM 1220 N N . GLU A 1 157 ? -2.852 -8.559 2.624 1.00 97.25 157 GLU A N 1
ATOM 1221 C CA . GLU A 1 157 ? -4.104 -9.308 2.483 1.00 97.25 157 GLU A CA 1
ATOM 1222 C C . GLU A 1 157 ? -4.556 -9.335 1.021 1.00 97.25 157 GLU A C 1
ATOM 1224 O O . GLU A 1 157 ? -4.907 -10.384 0.488 1.00 97.25 157 GLU A O 1
ATOM 1229 N N . SER A 1 158 ? -4.495 -8.188 0.345 1.00 96.62 158 SER A N 1
ATOM 1230 C CA . SER A 1 158 ? -4.799 -8.081 -1.080 1.00 96.62 158 SER A CA 1
ATOM 1231 C C . SER A 1 158 ? -4.112 -6.871 -1.706 1.00 96.62 158 SER A C 1
ATOM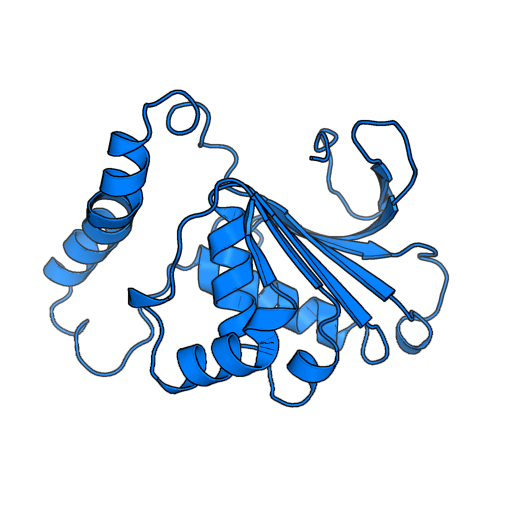 1233 O O . SER A 1 158 ? -3.815 -5.880 -1.035 1.00 96.62 158 SER A O 1
ATOM 1235 N N . ALA A 1 159 ? -3.875 -6.939 -3.011 1.00 96.62 159 ALA A N 1
ATOM 1236 C CA . ALA A 1 159 ? -3.451 -5.805 -3.815 1.00 96.62 159 ALA A CA 1
ATOM 1237 C C . ALA A 1 159 ? -4.304 -5.730 -5.083 1.00 96.62 159 ALA A C 1
ATOM 1239 O O . ALA A 1 159 ? -4.271 -6.629 -5.916 1.00 96.62 159 ALA A O 1
ATOM 1240 N N . HIS A 1 160 ? -5.063 -4.653 -5.242 1.00 94.06 160 HIS A N 1
ATOM 1241 C CA . HIS A 1 160 ? -5.934 -4.415 -6.385 1.00 94.06 160 HIS A CA 1
ATOM 1242 C C . HIS A 1 160 ? -5.355 -3.301 -7.253 1.00 94.06 160 HIS A C 1
ATOM 1244 O O . HIS A 1 160 ? -5.404 -2.121 -6.896 1.00 94.06 160 HIS A O 1
ATOM 1250 N N . ILE A 1 161 ? -4.819 -3.678 -8.407 1.00 88.81 161 ILE A N 1
ATOM 1251 C CA . ILE A 1 161 ? -4.234 -2.752 -9.372 1.00 88.81 161 ILE A CA 1
ATOM 1252 C C . ILE A 1 161 ? -5.090 -2.683 -10.640 1.00 88.81 161 ILE A C 1
ATOM 1254 O O . ILE A 1 161 ? -5.628 -3.695 -11.076 1.00 88.81 161 ILE A O 1
ATOM 1258 N N . TYR A 1 162 ? -5.256 -1.483 -11.198 1.00 80.75 162 TYR A N 1
ATOM 1259 C CA . TYR A 1 162 ? -6.193 -1.211 -12.291 1.00 80.75 162 TYR A CA 1
ATOM 1260 C C . TYR A 1 162 ? -5.528 -0.406 -13.407 1.00 80.75 162 TYR A C 1
ATOM 1262 O O . TYR A 1 162 ? -4.992 0.674 -13.138 1.00 80.75 162 TYR A O 1
ATOM 1270 N N . ASN A 1 163 ? -5.639 -0.868 -14.656 1.00 72.94 163 ASN A N 1
ATOM 1271 C CA . ASN A 1 163 ? -5.085 -0.201 -15.845 1.00 72.94 163 ASN A CA 1
ATOM 1272 C C . ASN A 1 163 ? -3.611 0.193 -15.652 1.00 72.94 163 ASN A C 1
ATOM 1274 O O . ASN A 1 163 ? -3.187 1.304 -15.987 1.00 72.94 163 ASN A O 1
ATOM 1278 N N . GLY A 1 164 ? -2.865 -0.711 -15.017 1.00 66.81 164 GLY A N 1
ATOM 1279 C CA . GLY A 1 164 ? -1.547 -0.484 -14.450 1.00 66.81 164 GLY A CA 1
ATOM 1280 C C . GLY A 1 164 ? -0.462 -1.302 -15.142 1.00 66.81 164 GLY A C 1
ATOM 1281 O O . GLY A 1 164 ? -0.656 -2.503 -15.341 1.00 66.81 164 GLY A O 1
ATOM 1282 N N . PRO A 1 165 ? 0.674 -0.701 -15.521 1.00 67.75 165 PRO A N 1
ATOM 1283 C CA . PRO A 1 165 ? 1.681 -1.423 -16.276 1.00 67.75 165 PRO A CA 1
ATOM 1284 C C . PRO A 1 165 ? 2.488 -2.354 -15.401 1.00 67.75 165 PRO A C 1
ATOM 1286 O O . PRO A 1 165 ? 2.715 -2.093 -14.221 1.00 67.75 165 PRO A O 1
ATOM 1289 N N . ASN A 1 166 ? 2.894 -3.472 -15.994 1.00 70.50 166 ASN A N 1
ATOM 1290 C CA . ASN A 1 166 ? 3.636 -4.504 -15.296 1.00 70.50 166 ASN A CA 1
ATOM 1291 C C . ASN A 1 166 ? 5.115 -4.115 -15.211 1.00 70.50 166 ASN A C 1
ATOM 1293 O O . ASN A 1 166 ? 5.791 -4.011 -16.234 1.00 70.50 166 ASN A O 1
ATOM 1297 N N . ILE A 1 167 ? 5.624 -3.948 -13.991 1.00 72.44 167 ILE 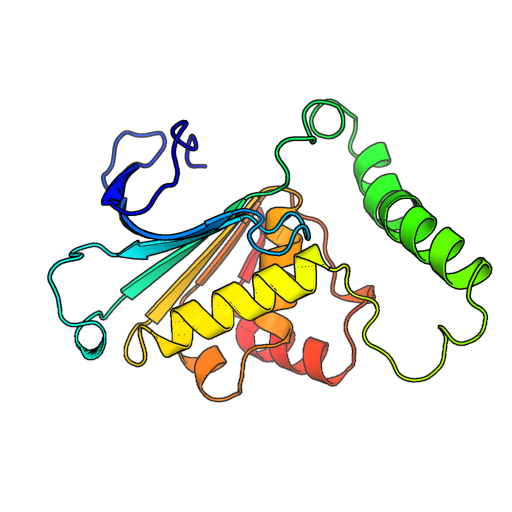A N 1
ATOM 1298 C CA . ILE A 1 167 ? 7.023 -3.567 -13.753 1.00 72.44 167 ILE A CA 1
ATOM 1299 C C . ILE A 1 167 ? 7.946 -4.766 -13.523 1.00 72.44 167 ILE A C 1
ATOM 1301 O O . ILE A 1 167 ? 9.133 -4.588 -13.280 1.00 72.44 167 ILE A O 1
ATOM 1305 N N . TYR A 1 168 ? 7.439 -5.998 -13.594 1.00 73.00 168 TYR A N 1
ATOM 1306 C CA . TYR A 1 168 ? 8.211 -7.202 -13.278 1.00 73.00 168 TYR A CA 1
ATOM 1307 C C . TYR A 1 168 ? 9.532 -7.300 -14.061 1.00 73.00 168 TYR A C 1
ATOM 1309 O O . TYR A 1 168 ? 10.529 -7.806 -13.550 1.00 73.00 168 TYR A O 1
ATOM 1317 N N . GLY A 1 169 ? 9.570 -6.771 -15.290 1.00 67.00 169 GLY A N 1
ATOM 1318 C CA . GLY A 1 169 ? 10.773 -6.739 -16.125 1.00 67.00 169 GLY A CA 1
ATOM 1319 C C . GLY A 1 169 ? 11.926 -5.894 -15.568 1.00 67.00 169 GLY A C 1
ATOM 1320 O O . GLY A 1 169 ? 13.071 -6.146 -15.935 1.00 67.00 169 GLY A O 1
ATOM 1321 N N . ILE A 1 170 ? 11.647 -4.936 -14.677 1.00 67.06 170 ILE A N 1
ATOM 1322 C CA . ILE A 1 170 ? 12.646 -4.000 -14.128 1.00 67.06 170 ILE A CA 1
ATOM 1323 C C . ILE A 1 170 ? 13.045 -4.296 -12.685 1.00 67.06 170 ILE A C 1
ATOM 1325 O O . ILE A 1 170 ? 13.939 -3.643 -12.155 1.00 67.06 170 ILE A O 1
ATOM 1329 N N . LEU A 1 171 ? 12.392 -5.277 -12.066 1.00 73.94 171 LEU A N 1
ATOM 1330 C CA . LEU A 1 171 ? 12.715 -5.747 -10.726 1.00 73.94 171 LEU A CA 1
ATOM 1331 C C . LEU A 1 171 ? 13.987 -6.606 -10.737 1.00 73.94 171 LEU A C 1
ATOM 1333 O O . LEU A 1 171 ? 14.235 -7.363 -11.688 1.00 73.94 171 LEU A O 1
ATOM 1337 N N . ASP A 1 172 ? 14.768 -6.536 -9.662 1.00 78.31 172 ASP A N 1
ATOM 1338 C CA . ASP A 1 172 ? 15.864 -7.479 -9.425 1.00 78.31 172 ASP A CA 1
ATOM 1339 C C . ASP A 1 172 ? 15.347 -8.874 -9.015 1.00 78.31 172 ASP A C 1
ATOM 1341 O O . ASP A 1 172 ? 14.147 -9.097 -8.833 1.00 78.31 172 ASP A O 1
ATOM 1345 N N . ASP A 1 173 ? 16.245 -9.854 -8.907 1.00 85.50 173 ASP A N 1
ATOM 1346 C CA . ASP A 1 173 ? 15.861 -11.243 -8.627 1.00 85.50 173 ASP A CA 1
ATOM 1347 C C . ASP A 1 173 ? 15.224 -11.425 -7.237 1.00 85.50 173 ASP A C 1
ATOM 1349 O O . ASP A 1 173 ? 14.334 -12.264 -7.073 1.00 85.50 173 ASP A O 1
ATOM 1353 N N . GLN A 1 174 ? 15.626 -10.628 -6.241 1.00 88.06 174 GLN A N 1
ATOM 1354 C CA . GLN A 1 174 ? 15.056 -10.689 -4.894 1.00 88.06 174 GLN A CA 1
ATOM 1355 C C . GLN A 1 174 ? 13.646 -10.087 -4.876 1.00 88.06 174 GLN A C 1
ATOM 1357 O O . GLN A 1 174 ? 12.719 -10.683 -4.325 1.00 88.06 174 GLN A O 1
ATOM 1362 N N . GLN A 1 175 ? 13.475 -8.936 -5.518 1.00 87.50 175 GLN A N 1
ATOM 1363 C CA . GLN A 1 175 ? 12.196 -8.265 -5.719 1.00 87.50 175 GLN A CA 1
ATOM 1364 C C . GLN A 1 175 ? 11.204 -9.157 -6.476 1.00 87.50 175 GLN A C 1
ATOM 1366 O O . GLN A 1 175 ? 10.049 -9.290 -6.068 1.00 87.50 175 GLN A O 1
ATOM 1371 N N . L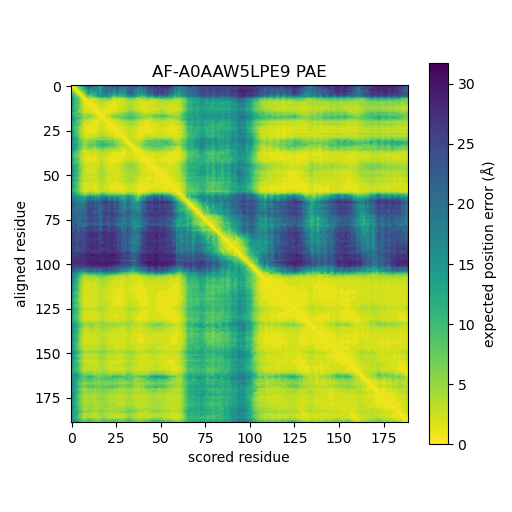YS A 1 176 ? 11.659 -9.835 -7.536 1.00 88.25 176 LYS A N 1
ATOM 1372 C CA . LYS A 1 176 ? 10.855 -10.814 -8.283 1.00 88.25 176 LYS A CA 1
ATOM 1373 C C . LYS A 1 176 ? 10.410 -11.977 -7.408 1.00 88.25 176 LYS A C 1
ATOM 1375 O O . LYS A 1 176 ? 9.216 -12.253 -7.339 1.00 88.25 176 LYS A O 1
ATOM 1380 N N . ALA A 1 177 ? 11.342 -12.608 -6.688 1.00 91.00 177 ALA A N 1
ATOM 1381 C CA . ALA A 1 177 ? 11.021 -13.706 -5.777 1.00 91.00 177 ALA A CA 1
ATOM 1382 C C . ALA A 1 177 ? 9.999 -13.284 -4.708 1.00 91.00 177 ALA A C 1
ATOM 1384 O O . ALA A 1 177 ? 9.103 -14.053 -4.349 1.00 91.00 177 ALA A O 1
ATOM 1385 N N . ARG A 1 178 ? 10.100 -12.039 -4.232 1.00 93.00 178 ARG A N 1
ATOM 1386 C CA . ARG A 1 178 ? 9.158 -11.465 -3.277 1.00 93.00 178 ARG A CA 1
ATOM 1387 C C . ARG A 1 178 ? 7.764 -11.286 -3.878 1.00 93.00 178 ARG A C 1
ATOM 1389 O O . ARG A 1 178 ? 6.800 -11.770 -3.290 1.00 93.00 178 ARG A O 1
ATOM 1396 N N . VAL A 1 179 ? 7.646 -10.677 -5.057 1.00 91.00 179 VAL A N 1
ATOM 1397 C CA . VAL A 1 179 ? 6.363 -10.540 -5.772 1.00 91.00 179 VAL A CA 1
ATOM 1398 C C . VAL A 1 179 ? 5.749 -11.911 -6.077 1.00 91.00 179 VAL A C 1
ATOM 1400 O O . VAL A 1 179 ? 4.557 -12.120 -5.846 1.00 91.00 179 VAL A O 1
ATOM 1403 N N . ASP A 1 180 ? 6.557 -12.880 -6.509 1.00 92.38 180 ASP A N 1
ATOM 1404 C CA . ASP A 1 180 ? 6.108 -14.243 -6.802 1.00 92.38 180 ASP A CA 1
ATOM 1405 C C . ASP A 1 180 ? 5.514 -14.953 -5.580 1.00 92.38 180 ASP A C 1
ATOM 1407 O O . ASP A 1 180 ? 4.564 -15.731 -5.724 1.00 92.38 180 ASP A O 1
ATOM 1411 N N . SER A 1 181 ? 6.031 -14.662 -4.380 1.00 93.88 181 SER A N 1
ATOM 1412 C CA . SER A 1 181 ? 5.542 -15.238 -3.121 1.00 93.88 181 SER A CA 1
ATOM 1413 C C . SER A 1 181 ? 4.107 -14.817 -2.784 1.00 93.88 181 SER A C 1
ATOM 1415 O O . SER A 1 181 ? 3.377 -15.577 -2.149 1.00 93.88 181 SER A O 1
ATOM 1417 N N . VAL A 1 182 ? 3.672 -13.652 -3.278 1.00 94.06 182 VAL A N 1
ATOM 1418 C CA . VAL A 1 182 ? 2.342 -13.075 -3.023 1.00 94.06 182 VAL A CA 1
ATOM 1419 C C . VAL A 1 182 ? 1.499 -12.889 -4.279 1.00 94.06 182 VAL A C 1
ATOM 1421 O O . VAL A 1 182 ? 0.433 -12.284 -4.215 1.00 94.06 182 VAL A O 1
ATOM 1424 N N . LYS A 1 183 ? 1.901 -13.451 -5.426 1.00 91.31 183 LYS A N 1
ATOM 1425 C CA . LYS A 1 183 ? 1.173 -13.289 -6.699 1.00 91.31 183 LYS A CA 1
ATOM 1426 C C . LYS A 1 183 ? -0.313 -13.657 -6.623 1.00 91.31 183 LYS A C 1
ATOM 1428 O O . LYS A 1 183 ? -1.115 -13.111 -7.368 1.00 91.31 183 LYS A O 1
ATOM 1433 N N . GLY A 1 184 ? -0.683 -14.579 -5.727 1.00 92.75 184 GLY A N 1
ATOM 1434 C CA . GLY A 1 184 ? -2.074 -14.986 -5.504 1.00 92.75 184 GLY A CA 1
ATOM 1435 C C . GLY A 1 184 ? -2.947 -13.917 -4.835 1.00 92.75 184 GLY A C 1
ATOM 1436 O O . GLY A 1 184 ? -4.166 -14.030 -4.892 1.00 92.75 184 GLY A O 1
ATOM 1437 N N . LEU A 1 185 ? -2.332 -12.897 -4.230 1.00 95.12 185 LEU A N 1
ATOM 1438 C CA . LEU A 1 185 ? -2.989 -11.758 -3.580 1.00 95.12 185 LEU A CA 1
ATOM 1439 C C . LEU A 1 185 ? -3.057 -10.524 -4.495 1.00 95.12 185 LEU A C 1
ATOM 1441 O O . LEU A 1 185 ? -3.721 -9.545 -4.160 1.00 95.12 185 LEU A O 1
ATOM 1445 N N . ILE A 1 186 ? -2.349 -10.544 -5.632 1.00 92.44 186 ILE A N 1
ATOM 1446 C CA . ILE A 1 186 ? -2.288 -9.431 -6.582 1.00 92.44 186 ILE A CA 1
ATOM 1447 C C . ILE A 1 186 ? -3.351 -9.639 -7.661 1.00 92.44 186 ILE A C 1
ATOM 1449 O O . ILE A 1 186 ? -3.276 -10.551 -8.485 1.00 92.44 186 ILE A O 1
ATOM 1453 N N . HIS A 1 187 ? -4.334 -8.750 -7.679 1.00 91.12 187 HIS A N 1
ATOM 1454 C CA . HIS A 1 187 ? -5.426 -8.720 -8.635 1.00 91.12 187 HIS A CA 1
ATOM 1455 C C . HIS A 1 187 ? -5.213 -7.567 -9.618 1.00 91.12 187 HIS A C 1
ATOM 1457 O O . HIS A 1 187 ? -5.303 -6.400 -9.233 1.00 91.12 187 HIS A O 1
ATOM 1463 N N . ASN A 1 188 ? -4.936 -7.902 -10.879 1.00 83.50 188 ASN A N 1
ATOM 1464 C CA . ASN A 1 188 ? -4.738 -6.938 -11.960 1.00 83.50 188 ASN A CA 1
ATOM 1465 C C . ASN A 1 188 ? -5.978 -6.883 -12.867 1.00 83.50 188 ASN A C 1
ATOM 1467 O O . ASN A 1 188 ? -6.421 -7.932 -13.342 1.00 83.50 188 ASN A O 1
ATOM 1471 N N . TYR A 1 189 ? -6.525 -5.680 -13.066 1.00 76.88 189 TYR A N 1
ATOM 1472 C CA . TYR A 1 189 ? -7.773 -5.402 -13.786 1.00 76.88 189 TYR A CA 1
ATOM 1473 C C . TYR A 1 189 ? -7.585 -4.418 -14.939 1.00 76.88 189 TYR A C 1
ATOM 1475 O O . TYR A 1 189 ? -6.828 -3.431 -14.770 1.00 76.88 189 TYR A O 1
#

InterPro domains:
  IPR000073 Alpha/beta hydrolase fold-1 [PF00561] (75-145)
  IPR029058 Alpha/Beta hydrolase fold [G3DSA:3.40.50.1820] (54-185)
  IPR029058 Alpha/Beta hydrolase fold [SSF53474] (17-187)

Secondary structure (DSSP, 8-state):
-----S---TTPEEE-TTS-EEEEEEEEEESTTSS--EEEEEES-TTS-GGG--EEEEEEEP-S-GGGTTTS-HHHHHHIIIIIHHHHHHHHHHTSTTTTSS-----HHHHHHHHHHHHHHHHSTT-EEEEEEETHHHHHHHHHHHH--HHHHTTEEEEEEES----GGGS-HHHHHHHHHHGGGEEE-

Nearest PDB structures (foldseek):
  8jct-assembly1_A  TM=7.282E-01  e=1.968E-03  Aspergillus fumigatiaffinis
  3qpd-assembly1_A  TM=6.365E-01  e=2.859E-03  Aspergillus oryzae
  3dea-assembly1_A  TM=5.916E-01  e=1.442E-03  Colletotrichum gloeosporioides
  1cub-assembly1_A  TM=7.276E-01  e=2.685E-02  Fusarium vanettenii
  4oyl-assembly3_C  TM=6.491E-01  e=2.857E-02  Mycothermus thermophilus

Solvent-accessible surface area (backbone atoms only — not comparable to full-atom values): 10340 Å² total; per-residue (Å²): 123,62,61,80,62,99,61,82,40,65,74,30,78,42,46,40,64,87,70,45,81,65,22,29,26,73,42,53,47,63,37,84,83,76,42,58,24,35,39,33,37,28,25,72,62,83,85,54,58,48,71,71,34,56,53,37,41,36,42,30,45,34,65,95,78,44,78,75,58,78,76,47,60,73,67,57,53,53,43,36,70,70,38,51,63,47,43,57,51,44,56,53,37,70,76,37,87,82,63,83,74,94,65,88,81,68,52,60,29,36,51,47,34,25,52,51,49,51,50,53,47,62,58,28,69,60,25,34,33,35,40,38,14,38,36,61,6,18,37,27,49,56,49,23,57,30,68,47,52,84,73,56,54,74,30,56,65,37,32,44,28,31,72,40,64,84,57,74,88,77,47,54,74,68,28,44,54,46,41,62,75,46,48,92,37,53,45,81,87

Radius of gyration: 16.7 Å; Cα contacts (8 Å, |Δi|>4): 320; chains: 1; bounding box: 50×32×47 Å

pLDDT: mean 77.38, std 21.16, range [36.94, 98.38]

Sequence (189 aa):
MTQYNQYMIQGAPVWTQNGSFVGTVTLDFDNENGNGEQVYAVVKDPNLPEDQVTEVTVLFRGSTGPNEVLSKPADVWNDWVENDLFLGLRVFAQNHPNYTQNHDHASGQLKASSEALNTIMATYPNAKVNLYGHSLGSMDVQYAIANLSDTDINRLESAHIYNGPNIYGILDDQQKARVDSVKGLIHNY

Foldseek 3Di:
DADPDPDLDAQDWGARPVGHTDAGWHDFDACPPVQGWTKTWGAHDPPDQLQPGAAIEIETEDGPPCPVPVVDDPVSVVCCVVPVVVVVLVVVCVVPVVPPPDDQSDGSRLVSLLVVVVVSCVSRVNYQYEYEAEAQSLSSQLSSQLPDDPSSNVSHQAHEYENYDDCLVRDDPSSNVSCVVCVVRYHYD

Organism: Streptococcus suis (NCBI:txid1307)